Protein AF-A0A444XTZ0-F1 (afdb_monomer)

pLDDT: mean 72.66, std 12.49, range [32.16, 93.06]

Organism: Arachis hypogaea (NCBI:txid3818)

Structure (mmCIF, N/CA/C/O backbone):
data_AF-A0A444XTZ0-F1
#
_entry.id   AF-A0A444XTZ0-F1
#
loop_
_atom_site.group_PDB
_atom_site.id
_atom_site.type_symbol
_atom_site.label_atom_id
_atom_site.label_alt_id
_atom_site.label_comp_id
_atom_site.label_asym_id
_atom_site.label_entity_id
_atom_site.label_seq_id
_atom_site.pdbx_PDB_ins_code
_atom_site.Cartn_x
_atom_site.Cartn_y
_atom_site.Cartn_z
_atom_site.occupancy
_atom_site.B_iso_or_equiv
_atom_site.auth_seq_id
_atom_site.auth_comp_id
_atom_site.auth_asym_id
_atom_site.auth_atom_id
_atom_site.pdbx_PDB_model_num
ATOM 1 N N . MET A 1 1 ? -8.921 -10.391 8.407 1.00 37.56 1 MET A N 1
ATOM 2 C CA . MET A 1 1 ? -8.553 -10.270 9.839 1.00 37.56 1 MET A CA 1
ATOM 3 C C . MET A 1 1 ? -9.503 -11.027 10.761 1.00 37.56 1 MET A C 1
ATOM 5 O O . MET A 1 1 ? -9.021 -11.579 11.733 1.00 37.56 1 MET A O 1
ATOM 9 N N . ALA A 1 2 ? -10.795 -11.149 10.431 1.00 32.16 2 ALA A N 1
ATOM 10 C CA . ALA A 1 2 ? -11.816 -11.807 11.262 1.00 32.16 2 ALA A CA 1
ATOM 11 C C . ALA A 1 2 ? -11.633 -13.321 11.553 1.00 32.16 2 ALA A C 1
ATOM 13 O O . ALA A 1 2 ? -12.409 -13.883 12.310 1.00 32.16 2 ALA A O 1
ATOM 14 N N . LEU A 1 3 ? -10.633 -13.986 10.963 1.00 42.25 3 LEU A N 1
ATOM 15 C CA . LEU A 1 3 ? -10.415 -15.440 11.061 1.00 42.25 3 LEU A CA 1
ATOM 16 C C . LEU A 1 3 ? -8.992 -15.817 11.502 1.00 42.25 3 LEU A C 1
ATOM 18 O O . LEU A 1 3 ? -8.652 -16.993 11.484 1.00 42.25 3 LEU A O 1
ATOM 22 N N . ALA A 1 4 ? -8.141 -14.847 11.856 1.00 46.09 4 ALA A N 1
ATOM 23 C CA . ALA A 1 4 ? -6.785 -15.137 12.312 1.00 46.09 4 ALA A CA 1
ATOM 24 C C . ALA A 1 4 ? -6.752 -15.195 13.850 1.00 46.09 4 ALA A C 1
ATOM 26 O O . ALA A 1 4 ? -6.743 -14.139 14.479 1.00 46.09 4 ALA A O 1
ATOM 27 N N . PRO A 1 5 ? -6.736 -16.391 14.472 1.00 55.78 5 PRO A N 1
ATOM 28 C CA . PRO A 1 5 ? -6.781 -16.532 15.928 1.00 55.78 5 PRO A CA 1
ATOM 29 C C . PRO A 1 5 ? -5.483 -16.092 16.620 1.00 55.78 5 PRO A C 1
ATOM 31 O O . PRO A 1 5 ? -5.474 -15.906 17.832 1.00 55.78 5 PRO A O 1
ATOM 34 N N . ASN A 1 6 ? -4.376 -15.938 15.881 1.00 65.00 6 ASN A N 1
ATOM 35 C CA . ASN A 1 6 ? -3.100 -15.478 16.421 1.00 65.00 6 ASN A CA 1
ATOM 36 C C . ASN A 1 6 ? -2.296 -14.647 15.400 1.00 65.00 6 ASN A C 1
ATOM 38 O O . ASN A 1 6 ? -2.451 -14.778 14.183 1.00 65.00 6 ASN A O 1
ATOM 42 N N . SER A 1 7 ? -1.397 -13.798 15.906 1.00 57.84 7 SER A N 1
ATOM 43 C CA . SER A 1 7 ? -0.515 -12.955 15.084 1.00 57.84 7 SER A CA 1
ATOM 44 C C . SER A 1 7 ? 0.441 -13.780 14.212 1.00 57.84 7 SER A C 1
ATOM 46 O O . SER A 1 7 ? 0.809 -13.348 13.122 1.00 57.84 7 SER A O 1
ATOM 48 N N . MET A 1 8 ? 0.796 -14.997 14.645 1.00 61.09 8 MET A N 1
ATOM 49 C CA . MET A 1 8 ? 1.667 -15.915 13.903 1.00 61.09 8 MET A CA 1
ATOM 50 C C . MET A 1 8 ? 1.048 -16.360 12.572 1.00 61.09 8 MET A C 1
ATOM 52 O O . MET A 1 8 ? 1.741 -16.383 11.559 1.00 61.09 8 MET A O 1
ATOM 56 N N . LEU A 1 9 ? -0.258 -16.636 12.529 1.00 68.69 9 LEU A N 1
ATOM 57 C CA . 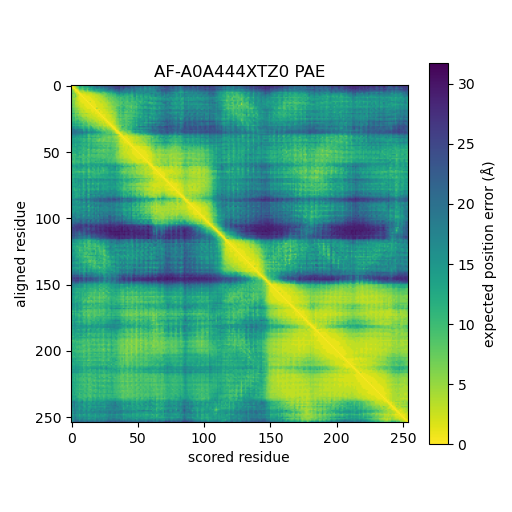LEU A 1 9 ? -0.954 -17.008 11.297 1.00 68.69 9 LEU A CA 1
ATOM 58 C C . LEU A 1 9 ? -0.988 -15.847 10.294 1.00 68.69 9 LEU A C 1
ATOM 60 O O . LEU A 1 9 ? -0.878 -16.068 9.090 1.00 68.69 9 LEU A O 1
ATOM 64 N N . ILE A 1 10 ? -1.077 -14.603 10.777 1.00 66.56 10 ILE A N 1
ATOM 65 C CA . ILE A 1 10 ? -0.985 -13.404 9.929 1.00 66.56 10 ILE A CA 1
ATOM 66 C C . ILE A 1 10 ? 0.424 -13.282 9.336 1.00 66.56 10 ILE A C 1
ATOM 68 O O . ILE A 1 10 ? 0.558 -12.995 8.146 1.00 66.56 10 ILE A O 1
ATOM 72 N N . ILE A 1 11 ? 1.461 -13.537 10.143 1.00 64.69 11 ILE A N 1
ATOM 73 C CA . ILE A 1 11 ? 2.864 -13.538 9.702 1.00 64.69 11 ILE A CA 1
ATOM 74 C C . ILE A 1 11 ? 3.090 -14.603 8.626 1.00 64.69 11 ILE A C 1
ATOM 76 O O . ILE A 1 11 ? 3.579 -14.285 7.543 1.00 64.69 11 ILE A O 1
ATOM 80 N N . VAL A 1 12 ? 2.676 -15.844 8.884 1.00 71.94 12 VAL A N 1
ATOM 81 C CA . VAL A 1 12 ? 2.821 -16.958 7.935 1.00 71.94 12 VAL A CA 1
ATOM 82 C C . VAL A 1 12 ? 2.028 -16.695 6.653 1.00 71.94 12 VAL A C 1
ATOM 84 O O . VAL A 1 12 ? 2.558 -16.873 5.559 1.00 71.94 12 VAL A O 1
ATOM 87 N N . GLY A 1 13 ? 0.792 -16.201 6.756 1.00 71.69 13 GLY A N 1
ATOM 88 C CA . GLY A 1 13 ? -0.020 -15.853 5.589 1.00 71.69 13 GLY A CA 1
ATOM 89 C C . GLY A 1 13 ? 0.633 -14.774 4.723 1.00 71.69 13 GLY A C 1
ATOM 90 O O . GLY A 1 13 ? 0.703 -14.911 3.505 1.00 71.69 13 GLY A O 1
ATOM 91 N N . ARG A 1 14 ? 1.185 -13.726 5.344 1.00 66.12 14 ARG A N 1
ATOM 92 C CA . ARG A 1 14 ? 1.915 -12.663 4.639 1.00 66.12 14 ARG A CA 1
ATOM 93 C C . ARG A 1 14 ? 3.206 -13.155 3.988 1.00 66.12 14 ARG A C 1
ATOM 95 O O . ARG A 1 14 ? 3.507 -12.742 2.872 1.00 66.12 14 ARG A O 1
ATOM 102 N N . PHE A 1 15 ? 3.931 -14.057 4.645 1.00 70.00 15 PHE A N 1
ATOM 103 C CA . PHE A 1 15 ? 5.115 -14.705 4.085 1.00 70.00 15 PHE A CA 1
ATOM 104 C C . PHE A 1 15 ? 4.774 -15.511 2.822 1.00 70.00 15 PHE A C 1
ATOM 106 O O . PHE A 1 15 ? 5.411 -15.338 1.784 1.00 70.00 15 PHE A O 1
ATOM 113 N N . LEU A 1 16 ? 3.721 -16.333 2.879 1.00 71.25 16 LEU A N 1
ATOM 114 C CA . LEU A 1 16 ? 3.254 -17.129 1.739 1.00 71.25 16 LEU A CA 1
ATOM 115 C C . LEU A 1 16 ? 2.781 -16.252 0.573 1.00 71.25 16 LEU A C 1
ATOM 117 O O . LEU A 1 16 ? 3.110 -16.535 -0.577 1.00 71.25 16 LEU A O 1
ATOM 121 N N . VAL A 1 17 ? 2.063 -15.163 0.862 1.00 68.62 17 VAL A N 1
ATOM 122 C CA . VAL A 1 17 ? 1.664 -14.182 -0.157 1.00 68.62 17 VAL A CA 1
ATOM 123 C C . VAL A 1 17 ? 2.891 -13.514 -0.780 1.00 68.62 17 VAL A C 1
ATOM 125 O O . VAL A 1 17 ? 2.961 -13.412 -2.001 1.00 68.62 17 VAL A O 1
ATOM 128 N N . GLY A 1 18 ? 3.879 -13.109 0.025 1.00 65.50 18 GLY A N 1
ATOM 129 C CA . GLY A 1 18 ? 5.128 -12.516 -0.464 1.00 65.50 18 GLY A CA 1
ATOM 130 C C . GLY A 1 18 ? 5.897 -13.445 -1.406 1.00 65.50 18 GLY A C 1
ATOM 131 O O . GLY A 1 18 ? 6.318 -13.018 -2.481 1.00 65.50 18 GLY A O 1
ATOM 132 N N . LEU A 1 19 ? 6.009 -14.732 -1.057 1.00 70.00 19 LEU A N 1
ATOM 133 C CA . LEU A 1 19 ? 6.588 -15.747 -1.943 1.00 70.00 19 LEU A CA 1
ATOM 134 C C . LEU A 1 19 ? 5.766 -15.942 -3.220 1.00 70.00 19 LEU A C 1
ATOM 136 O O . LEU A 1 19 ? 6.341 -16.017 -4.302 1.00 70.00 19 LEU A O 1
ATOM 140 N N . GLY A 1 20 ? 4.436 -15.994 -3.112 1.00 68.69 20 GLY A N 1
ATOM 141 C CA . GLY A 1 20 ? 3.543 -16.139 -4.262 1.00 68.69 20 GLY A CA 1
ATOM 142 C C . GLY A 1 20 ? 3.670 -14.984 -5.255 1.00 68.69 20 GLY A C 1
ATOM 143 O O . GLY A 1 20 ? 3.770 -15.220 -6.456 1.00 68.69 20 GLY A O 1
ATOM 144 N N . VAL A 1 21 ? 3.746 -13.746 -4.759 1.00 65.12 21 VAL A N 1
ATOM 145 C CA . VAL A 1 21 ? 3.986 -12.551 -5.583 1.00 65.12 21 VAL A CA 1
ATOM 146 C C . VAL A 1 21 ? 5.365 -12.614 -6.242 1.00 65.12 21 VAL A C 1
ATOM 148 O O . VAL A 1 21 ? 5.470 -12.386 -7.443 1.00 65.12 21 VAL A O 1
ATOM 151 N N . GLY A 1 22 ? 6.410 -12.983 -5.493 1.00 64.62 22 GLY A N 1
ATOM 152 C CA . GLY A 1 22 ? 7.763 -13.137 -6.034 1.00 64.62 22 GLY A CA 1
ATOM 153 C C . GLY A 1 22 ? 7.839 -14.181 -7.153 1.00 64.62 22 GLY A C 1
ATOM 154 O O . GLY A 1 22 ? 8.384 -13.899 -8.217 1.00 64.62 22 GLY A O 1
ATOM 155 N N . PHE A 1 23 ? 7.236 -15.357 -6.954 1.00 67.50 23 PHE A N 1
ATOM 156 C CA . PHE A 1 23 ? 7.159 -16.400 -7.980 1.00 67.50 23 PHE A CA 1
ATOM 157 C C . PHE A 1 23 ? 6.360 -15.946 -9.202 1.00 67.50 23 PHE A C 1
ATOM 159 O O . PHE A 1 23 ? 6.831 -16.128 -10.322 1.00 67.50 23 PHE A O 1
ATOM 166 N N . ALA A 1 24 ? 5.193 -15.323 -9.000 1.00 66.81 24 ALA A N 1
ATOM 167 C CA . ALA A 1 24 ? 4.358 -14.819 -10.087 1.00 66.81 24 ALA A CA 1
ATOM 168 C C . ALA A 1 24 ? 5.099 -13.784 -10.947 1.00 66.81 24 ALA A C 1
ATOM 170 O O . ALA A 1 24 ? 4.992 -13.829 -12.171 1.00 66.81 24 ALA A O 1
ATOM 171 N N . SER A 1 25 ? 5.895 -12.902 -10.339 1.00 62.47 25 SER A N 1
ATOM 172 C CA . SER A 1 25 ? 6.702 -11.910 -11.060 1.00 62.47 25 SER A CA 1
ATOM 173 C C . SER A 1 25 ? 7.781 -12.530 -11.956 1.00 62.47 25 SER A C 1
ATOM 175 O O . SER A 1 25 ? 8.185 -11.896 -12.927 1.00 62.47 25 SER A O 1
ATOM 177 N N . ILE A 1 26 ? 8.231 -13.758 -11.671 1.00 64.75 26 ILE A N 1
ATOM 178 C CA . ILE A 1 26 ? 9.221 -14.480 -12.488 1.00 64.75 26 ILE A CA 1
ATOM 179 C C . ILE A 1 26 ? 8.533 -15.293 -13.584 1.00 64.75 26 ILE A C 1
ATOM 181 O O . ILE A 1 26 ? 8.926 -15.224 -14.744 1.00 64.75 26 ILE A O 1
ATOM 185 N N . THR A 1 27 ? 7.504 -16.067 -13.237 1.00 65.00 27 THR A N 1
ATOM 186 C CA . THR A 1 27 ? 6.850 -16.975 -14.191 1.00 65.00 27 THR A CA 1
ATOM 187 C C . THR A 1 27 ? 5.966 -16.244 -15.192 1.00 65.00 27 THR A C 1
ATOM 189 O O . THR A 1 27 ? 5.871 -16.672 -16.340 1.00 65.00 27 THR A O 1
ATOM 192 N N . THR A 1 28 ? 5.347 -15.127 -14.801 1.00 67.50 28 THR A N 1
ATOM 193 C CA . THR A 1 28 ? 4.403 -14.401 -15.662 1.00 67.50 28 THR A CA 1
ATOM 194 C C . THR A 1 28 ? 5.070 -13.832 -16.924 1.00 67.50 28 THR A C 1
ATOM 196 O O . THR A 1 28 ? 4.576 -14.120 -18.015 1.00 67.50 28 THR A O 1
ATOM 199 N N . PRO A 1 29 ? 6.203 -13.100 -16.856 1.00 63.75 29 PRO A N 1
ATOM 200 C CA . PRO A 1 29 ? 6.862 -12.589 -18.061 1.00 63.75 29 PRO A CA 1
ATOM 201 C C . PRO A 1 29 ? 7.385 -13.697 -18.984 1.00 63.75 29 PRO A C 1
ATOM 203 O O . PRO A 1 29 ? 7.255 -13.581 -20.202 1.00 63.75 29 PRO A O 1
ATOM 206 N N . SER A 1 30 ? 7.927 -14.783 -18.420 1.00 62.62 30 SER A N 1
ATOM 207 C CA . SER A 1 30 ? 8.422 -15.934 -19.187 1.00 62.62 30 SER A CA 1
ATOM 208 C C . SER A 1 30 ? 7.303 -16.618 -19.972 1.00 62.62 30 SER A C 1
ATOM 210 O O . SER A 1 30 ? 7.461 -16.910 -21.153 1.00 62.62 30 SER A O 1
ATOM 212 N N . TYR A 1 31 ? 6.139 -16.808 -19.349 1.00 64.06 31 TYR A N 1
ATOM 213 C CA . TYR A 1 31 ? 5.014 -17.498 -19.979 1.00 64.06 31 TYR A CA 1
ATOM 214 C C . TYR A 1 31 ? 4.293 -16.628 -21.026 1.00 64.06 31 TYR A C 1
ATOM 216 O O . TYR A 1 31 ? 3.826 -17.135 -22.046 1.00 64.06 31 TYR A O 1
ATOM 224 N N . ILE A 1 32 ? 4.241 -15.304 -20.816 1.00 62.97 32 ILE A N 1
ATOM 225 C CA . ILE A 1 32 ? 3.724 -14.340 -21.807 1.00 62.97 32 ILE A CA 1
ATOM 226 C C . ILE A 1 32 ? 4.597 -14.320 -23.069 1.00 62.97 32 ILE A C 1
ATOM 228 O O . ILE A 1 32 ? 4.065 -14.155 -24.166 1.00 62.97 32 ILE A O 1
ATOM 232 N N . ALA A 1 33 ? 5.916 -14.478 -22.925 1.00 61.88 33 ALA A N 1
ATOM 233 C CA . ALA A 1 33 ? 6.855 -14.410 -24.041 1.00 61.88 33 ALA A CA 1
ATOM 234 C C . ALA A 1 33 ? 6.814 -15.646 -24.961 1.00 61.88 33 ALA A C 1
ATOM 236 O O . ALA A 1 33 ? 7.138 -15.525 -26.141 1.00 61.88 33 ALA A O 1
ATOM 237 N N . GLU A 1 34 ? 6.415 -16.815 -24.449 1.00 66.25 34 GLU A N 1
ATOM 238 C CA . GLU A 1 34 ? 6.531 -18.089 -25.175 1.00 66.25 34 GLU A CA 1
ATOM 239 C C . GLU A 1 34 ? 5.226 -18.576 -25.825 1.00 66.25 34 GLU A C 1
ATOM 241 O O . GLU A 1 34 ? 5.277 -19.316 -26.808 1.00 66.25 34 GLU A O 1
ATOM 246 N N . VAL A 1 35 ? 4.049 -18.165 -25.329 1.00 66.19 35 VAL A N 1
ATOM 247 C CA . VAL A 1 35 ? 2.764 -18.729 -25.784 1.00 66.19 35 VAL A CA 1
ATOM 248 C C . VAL A 1 35 ? 1.795 -17.643 -26.265 1.00 66.19 35 VAL A C 1
ATOM 250 O O . VAL A 1 35 ? 1.231 -16.874 -25.478 1.00 66.19 35 VAL A O 1
ATOM 253 N N . LEU A 1 36 ? 1.547 -17.622 -27.580 1.00 64.25 36 LEU A N 1
ATOM 254 C CA . LEU A 1 36 ? 0.591 -16.727 -28.244 1.00 64.25 36 LEU A CA 1
ATOM 255 C C . LEU A 1 36 ? -0.835 -16.904 -27.683 1.00 64.25 36 LEU A C 1
ATOM 257 O O . LEU A 1 36 ? -1.383 -18.001 -27.672 1.00 64.25 36 LEU A O 1
ATOM 261 N N . GLY A 1 37 ? -1.460 -15.800 -27.256 1.00 71.69 37 GLY A N 1
ATOM 262 C CA . GLY A 1 37 ? -2.856 -15.766 -26.783 1.00 71.69 37 GLY A CA 1
ATOM 263 C C . GLY A 1 37 ? -3.056 -15.885 -25.264 1.00 71.69 37 GLY A C 1
ATOM 264 O O . GLY A 1 37 ? -4.175 -15.688 -24.784 1.00 71.69 37 GLY A O 1
ATOM 265 N N . THR A 1 38 ? -1.993 -16.121 -24.491 1.00 72.56 38 THR A N 1
ATOM 266 C CA . THR A 1 38 ? -2.068 -16.368 -23.035 1.00 72.56 38 THR A CA 1
ATOM 267 C C . THR A 1 38 ? -2.415 -15.132 -22.202 1.00 72.56 38 THR A C 1
ATOM 269 O O . THR A 1 38 ? -3.002 -15.245 -21.126 1.00 72.56 38 THR A O 1
ATOM 272 N N . TRP A 1 39 ? -2.151 -13.931 -22.724 1.00 73.06 39 TRP A N 1
ATOM 273 C CA . TRP A 1 39 ? -2.468 -12.666 -22.050 1.00 73.06 39 TRP A CA 1
ATOM 274 C C . TRP A 1 39 ? -3.967 -12.517 -21.715 1.00 73.06 39 TRP A C 1
ATOM 276 O O . TRP A 1 39 ? -4.314 -11.927 -20.694 1.00 73.06 39 TRP A O 1
ATOM 286 N N . ARG A 1 40 ? -4.868 -13.103 -22.524 1.00 77.75 40 ARG A N 1
ATOM 287 C CA . ARG A 1 40 ? -6.327 -13.073 -22.286 1.00 77.75 40 ARG A CA 1
ATOM 288 C C . ARG A 1 40 ? -6.709 -13.879 -21.045 1.00 77.75 40 ARG A C 1
ATOM 290 O O . ARG A 1 40 ? -7.512 -13.424 -20.237 1.00 77.75 40 ARG A O 1
ATOM 297 N N . TRP A 1 41 ? -6.105 -15.057 -20.885 1.00 74.50 41 TRP A N 1
ATOM 298 C CA . TRP A 1 41 ? -6.313 -15.925 -19.726 1.00 74.50 41 TRP A CA 1
ATOM 299 C C . TRP A 1 41 ? -5.709 -15.336 -18.456 1.00 74.50 41 TRP A C 1
ATOM 301 O O . TRP A 1 41 ? -6.310 -15.465 -17.397 1.00 74.50 41 TRP A O 1
ATOM 311 N N . MET A 1 42 ? -4.581 -14.630 -18.559 1.00 71.31 42 MET A N 1
ATOM 312 C CA . MET A 1 42 ? -3.994 -13.901 -17.433 1.00 71.31 42 MET A CA 1
ATOM 313 C C . MET A 1 42 ? -4.932 -12.801 -16.915 1.00 71.31 42 MET A C 1
ATOM 315 O O . MET A 1 42 ? -5.194 -12.733 -15.715 1.00 71.31 42 MET A O 1
ATOM 319 N N . LEU A 1 43 ? -5.484 -11.975 -17.813 1.00 73.69 43 LEU A N 1
ATOM 320 C CA . LEU A 1 43 ? -6.464 -10.952 -17.434 1.00 73.69 43 LEU A CA 1
ATOM 321 C C . LEU A 1 43 ? -7.753 -11.581 -16.883 1.00 73.69 43 LEU A C 1
ATOM 323 O O . LEU A 1 43 ? -8.279 -11.115 -15.878 1.00 73.69 43 LEU A O 1
ATOM 327 N N . GLY A 1 44 ? -8.233 -12.668 -17.496 1.00 76.75 44 GLY A N 1
ATOM 328 C CA . GLY A 1 44 ? -9.412 -13.400 -17.027 1.00 76.75 44 GLY A CA 1
ATOM 329 C C . GLY A 1 44 ? -9.228 -14.019 -15.637 1.00 76.75 44 GLY A C 1
ATOM 330 O O . GLY A 1 44 ? -10.101 -13.883 -14.785 1.00 76.75 44 GLY A O 1
ATOM 331 N N . LEU A 1 45 ? -8.075 -14.638 -15.366 1.00 77.38 45 LEU A N 1
ATOM 332 C CA . LEU A 1 45 ? -7.744 -15.199 -14.053 1.00 77.38 45 LEU A CA 1
ATOM 333 C C . LEU A 1 45 ? -7.586 -14.121 -12.980 1.00 77.38 45 LEU A C 1
ATOM 335 O O . LEU A 1 45 ? -7.954 -14.375 -11.839 1.00 77.38 45 LEU A O 1
ATOM 339 N N . ALA A 1 46 ? -7.098 -12.923 -13.320 1.00 70.31 46 ALA A N 1
ATOM 340 C CA . ALA A 1 46 ? -7.020 -11.805 -12.377 1.00 70.31 46 ALA A CA 1
ATOM 341 C C . ALA A 1 46 ? -8.409 -11.318 -11.916 1.00 70.31 46 ALA A C 1
ATOM 343 O O . ALA A 1 46 ? -8.562 -10.850 -10.788 1.00 70.31 46 ALA A O 1
ATOM 344 N N . VAL A 1 47 ? -9.436 -11.475 -12.758 1.00 81.75 47 VAL A N 1
ATOM 345 C CA . VAL A 1 47 ? -10.832 -11.163 -12.411 1.00 81.75 47 VAL A CA 1
ATOM 346 C C . VAL A 1 47 ? -11.417 -12.201 -11.447 1.00 81.75 47 VAL A C 1
ATOM 348 O O . VAL A 1 47 ? -12.272 -11.863 -10.629 1.00 81.75 47 VAL A O 1
ATOM 351 N N . THR A 1 48 ? -10.939 -13.448 -11.473 1.00 82.75 48 THR A N 1
ATOM 352 C CA . THR A 1 48 ? -11.487 -14.535 -10.649 1.00 82.75 48 THR A CA 1
ATOM 353 C C . THR A 1 48 ? -11.422 -14.247 -9.139 1.00 82.75 48 THR A C 1
ATOM 355 O O . THR A 1 48 ? -12.476 -14.310 -8.505 1.00 82.75 48 THR A O 1
ATOM 358 N N . PRO A 1 49 ? -10.277 -13.865 -8.526 1.00 80.31 49 PRO A N 1
ATOM 359 C CA . PRO A 1 49 ? -10.237 -13.474 -7.117 1.00 80.31 49 PRO A CA 1
ATOM 360 C C . PRO A 1 49 ? -11.147 -12.289 -6.798 1.00 80.31 49 PRO A C 1
ATOM 362 O O . PRO A 1 49 ? -11.772 -12.285 -5.743 1.00 80.31 49 PRO A O 1
ATOM 365 N N . ALA A 1 50 ? -11.259 -11.313 -7.704 1.00 78.31 50 ALA A N 1
ATOM 366 C CA . ALA A 1 50 ? -12.118 -10.148 -7.508 1.00 78.31 50 ALA A CA 1
ATOM 367 C C . ALA A 1 50 ? -13.605 -10.536 -7.486 1.00 78.31 50 ALA A C 1
ATOM 369 O O . ALA A 1 50 ? -14.341 -10.086 -6.611 1.00 78.31 50 ALA A O 1
ATOM 370 N N . LEU A 1 51 ? -14.041 -11.420 -8.390 1.00 86.50 51 LEU A N 1
ATOM 371 C CA . LEU A 1 51 ? -15.407 -11.952 -8.400 1.00 86.50 51 LEU A CA 1
ATOM 372 C C . LEU A 1 51 ? -15.686 -12.813 -7.172 1.00 86.50 51 LEU A C 1
ATOM 374 O O . LEU A 1 51 ? -16.724 -12.647 -6.539 1.00 86.50 51 LEU A O 1
ATOM 378 N N . VAL A 1 52 ? -14.757 -13.698 -6.804 1.00 88.56 52 VAL A N 1
ATOM 379 C CA . VAL A 1 52 ? -14.878 -14.507 -5.586 1.00 88.56 52 VAL A CA 1
ATOM 380 C C . VAL A 1 52 ? -14.981 -13.599 -4.364 1.00 88.56 52 VAL A C 1
ATOM 382 O O . VAL A 1 52 ? -15.869 -13.792 -3.543 1.00 88.56 52 VAL A O 1
ATOM 385 N N . GLN A 1 53 ? -14.139 -12.571 -4.260 1.00 84.81 53 GLN A N 1
ATOM 386 C CA . GLN A 1 53 ? -14.190 -11.602 -3.169 1.00 84.81 53 GLN A CA 1
ATOM 387 C C . GLN A 1 53 ? -15.509 -10.824 -3.151 1.00 84.81 53 GLN A C 1
ATOM 389 O O . GLN A 1 53 ? -16.090 -10.671 -2.081 1.00 84.81 53 GLN A O 1
ATOM 394 N N . LEU A 1 54 ? -16.010 -10.380 -4.305 1.00 87.44 54 LEU A N 1
ATOM 395 C CA . LEU A 1 54 ? -17.293 -9.681 -4.414 1.00 87.44 54 LEU A CA 1
ATOM 396 C C . LEU A 1 54 ? -18.456 -10.579 -3.979 1.00 87.44 54 LEU A C 1
ATOM 398 O O . LEU A 1 54 ? -19.316 -10.150 -3.214 1.00 87.44 54 LEU A O 1
ATOM 402 N N . VAL A 1 55 ? -18.446 -11.846 -4.398 1.00 90.75 55 VAL A N 1
ATOM 403 C CA . VAL A 1 55 ? -19.437 -12.841 -3.978 1.00 90.75 55 VAL A CA 1
ATOM 404 C C . VAL A 1 55 ? -19.344 -13.108 -2.477 1.00 90.75 55 VAL A C 1
ATOM 406 O O . VAL A 1 55 ? -20.362 -13.076 -1.794 1.00 90.75 55 VAL A O 1
ATOM 409 N N . LEU A 1 56 ? -18.138 -13.293 -1.934 1.00 86.94 56 LEU A N 1
ATOM 410 C CA . LEU A 1 56 ? -17.921 -13.482 -0.497 1.00 86.94 56 LEU A CA 1
ATOM 411 C C . LEU A 1 56 ? -18.366 -12.266 0.324 1.00 86.94 56 LEU A C 1
ATOM 413 O O . LEU A 1 56 ? -18.923 -12.439 1.405 1.00 86.94 56 LEU A O 1
ATOM 417 N N . MET A 1 57 ? -18.177 -11.048 -0.188 1.00 82.00 57 MET A N 1
ATOM 418 C CA . MET A 1 57 ? -18.629 -9.821 0.470 1.00 82.00 57 MET A CA 1
ATOM 419 C C . MET A 1 57 ? -20.150 -9.751 0.617 1.00 82.00 57 MET A C 1
ATOM 421 O O . MET A 1 57 ? -20.614 -9.206 1.611 1.00 82.00 57 MET A O 1
ATOM 425 N N . MET A 1 58 ? -20.926 -10.355 -0.291 1.00 85.19 58 MET A N 1
ATOM 426 C CA . MET A 1 58 ? -22.387 -10.440 -0.141 1.00 85.19 58 MET A CA 1
ATOM 427 C C . MET A 1 58 ? -22.820 -11.333 1.035 1.00 85.19 58 MET A C 1
ATOM 429 O O . MET A 1 58 ? -23.926 -11.173 1.547 1.00 85.19 58 MET A O 1
ATOM 433 N N . PHE A 1 59 ? -21.965 -12.265 1.471 1.00 84.81 59 PHE A N 1
ATOM 434 C CA . PHE A 1 59 ? -22.231 -13.158 2.605 1.00 84.81 59 PHE A CA 1
ATOM 435 C C . PHE A 1 59 ? -21.638 -12.658 3.927 1.00 84.81 59 PHE A C 1
ATOM 437 O O . PHE A 1 59 ? -21.988 -13.174 4.992 1.00 84.81 59 PHE A O 1
ATOM 444 N N . LEU A 1 60 ? -20.740 -11.671 3.880 1.00 82.50 60 LEU A N 1
ATOM 445 C CA . LEU A 1 60 ? -20.193 -11.051 5.079 1.00 82.50 60 LEU A CA 1
ATOM 446 C C . LEU A 1 60 ? -21.245 -10.135 5.703 1.00 82.50 60 LEU A C 1
ATOM 448 O O . LEU A 1 60 ? -21.785 -9.237 5.063 1.00 82.50 60 LEU A O 1
ATOM 452 N N . SER A 1 61 ? -21.528 -10.362 6.983 1.00 78.19 61 SER A N 1
ATOM 453 C CA . SER A 1 61 ? -22.392 -9.475 7.753 1.00 78.19 61 SER A CA 1
ATOM 454 C C . SER A 1 61 ? -21.742 -8.105 7.931 1.00 78.19 61 SER A C 1
ATOM 456 O O . SER A 1 61 ? -20.530 -8.005 8.133 1.00 78.19 61 SER A O 1
ATOM 458 N N . GLU A 1 62 ? -22.568 -7.060 7.918 1.00 79.94 62 GLU A N 1
ATOM 459 C CA . GLU A 1 62 ? -22.155 -5.694 8.241 1.00 79.94 62 GLU A CA 1
ATOM 460 C C . GLU A 1 62 ? -21.453 -5.633 9.613 1.00 79.94 62 GLU A C 1
ATOM 462 O O . GLU A 1 62 ? -21.749 -6.416 10.522 1.00 79.94 62 GLU A O 1
ATOM 467 N N . SER A 1 63 ? -20.512 -4.695 9.769 1.00 81.19 63 SER A N 1
ATOM 468 C CA . SER A 1 63 ? -19.767 -4.520 11.021 1.00 81.19 63 SER A CA 1
ATOM 469 C C . SER A 1 63 ? -20.721 -4.215 12.189 1.00 81.19 63 SER A C 1
ATOM 471 O O . SER A 1 63 ? -21.520 -3.279 12.072 1.00 81.19 63 SER A O 1
ATOM 473 N N . PRO A 1 64 ? -20.621 -4.921 13.335 1.00 76.81 64 PRO A N 1
ATOM 474 C CA . PRO A 1 64 ? -21.462 -4.659 14.504 1.00 76.81 64 PRO A CA 1
ATOM 475 C C . PRO A 1 64 ? -21.421 -3.205 14.975 1.00 76.81 64 PRO A C 1
ATOM 477 O O . PRO A 1 64 ? -22.461 -2.642 15.306 1.00 76.81 64 PRO A O 1
ATOM 480 N N . ARG A 1 65 ? -20.241 -2.571 14.933 1.00 75.75 65 ARG A N 1
ATOM 481 C CA . ARG A 1 65 ? -20.060 -1.158 15.308 1.00 75.75 65 ARG A CA 1
ATOM 482 C C . ARG A 1 65 ? -20.865 -0.222 14.408 1.00 75.75 65 ARG A C 1
ATOM 484 O O . ARG A 1 65 ? -21.586 0.644 14.890 1.00 75.75 65 ARG A O 1
ATOM 491 N N . TRP A 1 66 ? -20.806 -0.448 13.095 1.00 77.12 66 TRP A N 1
ATOM 492 C CA . TRP A 1 66 ? -21.557 0.344 12.119 1.00 77.12 66 TRP A CA 1
ATOM 493 C C . TRP A 1 66 ? -23.073 0.180 12.298 1.00 77.12 66 TRP A C 1
ATOM 495 O O . TRP A 1 66 ? -23.818 1.159 12.250 1.00 77.12 66 TRP A O 1
ATOM 505 N N . LEU A 1 67 ? -23.534 -1.051 12.550 1.00 80.38 67 LEU A N 1
ATOM 506 C CA . LEU A 1 67 ? -24.943 -1.342 12.824 1.00 80.38 67 LEU A CA 1
ATOM 507 C C . LEU A 1 67 ? -25.436 -0.623 14.087 1.00 80.38 67 LEU A C 1
ATOM 509 O O . LEU A 1 67 ? -26.520 -0.036 14.063 1.00 80.38 67 LEU A O 1
ATOM 513 N N . TYR A 1 68 ? -24.634 -0.618 15.154 1.00 76.31 68 TYR A N 1
ATOM 514 C CA . TYR A 1 68 ? -24.930 0.133 16.372 1.00 76.31 68 TYR A CA 1
ATOM 515 C C . TYR A 1 68 ? -25.020 1.645 16.110 1.00 76.31 68 TYR A C 1
ATOM 517 O O . TYR A 1 68 ? -26.010 2.261 16.498 1.00 76.31 68 TYR A O 1
ATOM 525 N N . HIS A 1 69 ? -24.076 2.229 15.362 1.00 70.56 69 HIS A N 1
ATOM 526 C CA . HIS A 1 69 ? -24.105 3.653 14.995 1.00 70.56 69 HIS A CA 1
ATOM 527 C C . HIS A 1 69 ? -25.340 4.025 14.146 1.00 70.56 69 HIS A C 1
ATOM 529 O O . HIS A 1 69 ? -25.819 5.160 14.162 1.00 70.56 69 HIS A O 1
ATOM 535 N N . LYS A 1 70 ? -25.904 3.078 13.388 1.00 79.94 70 LYS A N 1
ATOM 536 C CA . LYS A 1 70 ? -27.155 3.267 12.630 1.00 79.94 70 LYS A CA 1
ATOM 537 C C . LYS A 1 70 ? -28.419 2.973 13.448 1.00 79.94 70 LYS A C 1
ATOM 539 O O . LYS A 1 70 ? -29.486 2.828 12.852 1.00 79.94 70 LYS A O 1
ATOM 544 N N . ASN A 1 71 ? -28.316 2.880 14.777 1.00 81.81 71 ASN A N 1
ATOM 545 C CA . ASN A 1 71 ? -29.401 2.517 15.698 1.00 81.81 71 ASN A CA 1
ATOM 546 C C . ASN A 1 71 ? -30.040 1.141 15.406 1.00 81.81 71 ASN A C 1
ATOM 548 O O . ASN A 1 71 ? -31.168 0.871 15.807 1.00 81.81 71 ASN A O 1
ATOM 552 N N . ARG A 1 72 ? -29.327 0.229 14.726 1.00 85.38 72 ARG A N 1
ATOM 553 C CA . ARG A 1 72 ? -29.790 -1.134 14.398 1.00 85.38 72 ARG A CA 1
ATOM 554 C C . ARG A 1 72 ? -29.257 -2.159 15.411 1.00 85.38 72 ARG A C 1
ATOM 556 O O . ARG A 1 72 ? -28.616 -3.139 15.023 1.00 85.38 72 ARG A O 1
ATOM 563 N N . LYS A 1 73 ? -29.518 -1.931 16.704 1.00 83.06 73 LYS A N 1
ATOM 564 C CA . LYS A 1 73 ? -28.934 -2.699 17.825 1.00 83.06 73 LYS A CA 1
ATOM 565 C C . LYS A 1 73 ? -29.220 -4.206 17.756 1.00 83.06 73 LYS A C 1
ATOM 567 O O . LYS A 1 73 ? -28.302 -5.008 17.880 1.00 83.06 73 LYS A O 1
ATOM 572 N N . GLU A 1 74 ? -30.453 -4.606 17.441 1.00 84.31 74 GLU A N 1
ATOM 573 C CA . GLU A 1 74 ? -30.836 -6.030 17.352 1.00 84.31 74 GLU A CA 1
ATOM 574 C C . GLU A 1 74 ? -30.020 -6.811 16.305 1.00 84.31 74 GLU A C 1
ATOM 576 O O . GLU A 1 74 ? -29.547 -7.927 16.555 1.00 84.31 74 GLU A O 1
ATOM 581 N N . LYS A 1 75 ? -29.794 -6.206 15.129 1.00 84.75 75 LYS A N 1
ATOM 582 C CA . LYS A 1 75 ? -28.967 -6.810 14.074 1.00 84.75 75 LYS A CA 1
ATOM 583 C C . LYS A 1 75 ? -27.511 -6.919 14.515 1.00 84.75 75 LYS A C 1
ATOM 585 O O . LYS A 1 75 ? -26.877 -7.934 14.244 1.00 84.75 75 LYS A O 1
ATOM 590 N N . ALA A 1 76 ? -26.990 -5.908 15.206 1.00 83.00 76 ALA A N 1
ATOM 591 C CA . ALA A 1 76 ? -25.616 -5.913 15.689 1.00 83.00 76 ALA A CA 1
ATOM 59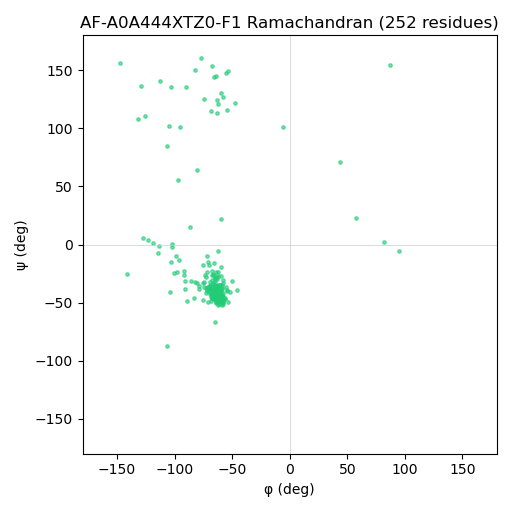2 C C . ALA A 1 76 ? -25.373 -7.006 16.740 1.00 83.00 76 ALA A C 1
ATOM 594 O O . ALA A 1 76 ? -24.397 -7.747 16.626 1.00 83.00 76 ALA A O 1
ATOM 595 N N . THR A 1 77 ? -26.290 -7.169 17.698 1.00 82.00 77 THR A N 1
ATOM 596 C CA . THR A 1 77 ? -26.250 -8.243 18.704 1.00 82.00 77 THR A CA 1
ATOM 597 C C . THR A 1 77 ? -26.272 -9.623 18.052 1.00 82.00 77 THR A C 1
ATOM 599 O O . THR A 1 77 ? -25.480 -10.491 18.411 1.00 82.00 77 THR A O 1
ATOM 602 N N . THR A 1 78 ? -27.097 -9.807 17.015 1.00 85.25 78 THR A N 1
ATOM 603 C CA . THR A 1 78 ? -27.140 -11.060 16.240 1.00 85.25 78 THR A CA 1
ATOM 604 C C . THR A 1 78 ? -25.800 -11.369 15.563 1.00 85.25 78 THR A C 1
ATOM 606 O O . THR A 1 78 ? -25.393 -12.528 15.488 1.00 85.25 78 THR A O 1
ATOM 609 N N . VAL A 1 79 ? -25.097 -10.352 15.055 1.00 84.06 79 VAL A N 1
ATOM 610 C CA . VAL A 1 79 ? -23.770 -10.530 14.445 1.00 84.06 79 VAL A CA 1
ATOM 611 C C . VAL A 1 79 ? -22.704 -10.805 15.509 1.00 84.06 79 VAL A C 1
ATOM 613 O O . VAL A 1 79 ? -21.888 -11.701 15.315 1.00 84.06 79 VAL A O 1
ATOM 616 N N . LEU A 1 80 ? -22.726 -10.104 16.646 1.00 81.25 80 LEU A N 1
ATOM 617 C CA . LEU A 1 80 ? -21.785 -10.327 17.754 1.00 81.25 80 LEU A CA 1
ATOM 618 C C . LEU A 1 80 ? -21.924 -11.719 18.368 1.00 81.25 80 LEU A C 1
ATOM 620 O O . LEU A 1 80 ? -20.911 -12.350 18.664 1.00 81.25 80 LEU A O 1
ATOM 624 N N . PHE A 1 81 ? -23.152 -12.232 18.472 1.00 81.44 81 PHE A N 1
ATOM 625 C CA . PHE A 1 81 ? -23.421 -13.595 18.934 1.00 81.44 81 PHE A CA 1
ATOM 626 C C . PHE A 1 81 ? -22.756 -14.662 18.044 1.00 81.44 81 PHE A C 1
ATOM 628 O O . PHE A 1 81 ? -22.413 -15.738 18.520 1.00 81.44 81 PHE A O 1
ATOM 635 N N . LYS A 1 82 ? -22.512 -14.374 16.755 1.00 81.69 82 LYS A N 1
ATOM 636 C CA . LYS A 1 82 ? -21.765 -15.285 15.864 1.00 81.69 82 LYS A CA 1
ATOM 637 C C . LYS A 1 82 ? -20.255 -15.286 16.122 1.00 81.69 82 LYS A C 1
ATOM 639 O O . LYS A 1 82 ? -19.573 -16.188 15.645 1.00 81.69 82 LYS A O 1
ATOM 644 N N . ILE A 1 83 ? -19.732 -14.267 16.805 1.00 78.88 83 ILE A N 1
ATOM 645 C CA . ILE A 1 83 ? -18.293 -14.039 17.001 1.00 78.88 83 ILE A CA 1
ATOM 646 C C . ILE A 1 83 ? -17.867 -14.425 18.425 1.00 78.88 83 ILE A C 1
ATOM 648 O O . ILE A 1 83 ? -16.813 -15.035 18.594 1.00 78.88 83 ILE A O 1
ATOM 652 N N . TYR A 1 84 ? -18.675 -14.097 19.439 1.00 77.19 84 TYR A N 1
ATOM 653 C CA . TYR A 1 84 ? -18.337 -14.290 20.851 1.00 77.19 84 TYR A CA 1
ATOM 654 C C . TYR A 1 84 ? -19.223 -15.350 21.527 1.00 77.19 84 TYR A C 1
ATOM 656 O O . TYR A 1 84 ? -20.430 -15.381 21.286 1.00 77.19 84 TYR A O 1
ATOM 664 N N . PRO A 1 85 ? -18.661 -16.199 22.412 1.00 78.50 85 PRO A N 1
ATOM 665 C CA . PRO A 1 85 ? -19.454 -17.128 23.208 1.00 78.50 85 PRO A CA 1
ATOM 666 C C . PRO A 1 85 ? -20.400 -16.380 24.161 1.00 78.50 85 PRO A C 1
ATOM 668 O O . PRO A 1 85 ? -20.029 -15.349 24.722 1.00 78.50 85 PRO A O 1
ATOM 671 N N . SER A 1 86 ? -21.594 -16.943 24.389 1.00 72.44 86 SER A N 1
ATOM 672 C CA . SER A 1 86 ? -22.703 -16.315 25.135 1.00 72.44 86 SER A CA 1
ATOM 673 C C . SER A 1 86 ? -22.331 -15.625 26.461 1.00 72.44 86 SER A C 1
ATOM 675 O O . SER A 1 86 ? -22.865 -14.547 26.694 1.00 72.44 86 SER A O 1
ATOM 677 N N . PRO A 1 87 ? -21.424 -16.156 27.313 1.00 74.56 87 PRO A N 1
ATOM 678 C CA . PRO A 1 87 ? -21.073 -15.503 28.579 1.00 74.56 87 PRO A CA 1
ATOM 679 C C . PRO A 1 87 ? -20.350 -14.162 28.420 1.00 74.56 87 PRO A C 1
ATOM 681 O O . PRO A 1 87 ? -20.408 -13.339 29.317 1.00 74.56 87 PRO A O 1
ATOM 684 N N . ARG A 1 88 ? -19.651 -13.951 27.298 1.00 76.88 88 ARG A N 1
ATOM 685 C CA . ARG A 1 88 ? -18.862 -12.739 27.023 1.00 76.88 88 ARG A CA 1
ATOM 686 C C . ARG A 1 88 ? -19.612 -11.743 26.137 1.00 76.88 88 ARG A C 1
ATOM 688 O O . ARG A 1 88 ? -19.161 -10.623 25.943 1.00 76.88 88 ARG A O 1
ATOM 695 N N . LEU A 1 89 ? -20.744 -12.150 25.565 1.00 79.19 89 LEU A N 1
ATOM 696 C CA . LEU A 1 89 ? -21.494 -11.318 24.633 1.00 79.19 89 LEU A CA 1
ATOM 697 C C . LEU A 1 89 ? -22.072 -10.073 25.312 1.00 79.19 89 LEU A C 1
ATOM 699 O O . LEU A 1 89 ? -21.994 -8.993 24.737 1.00 79.19 89 LEU A O 1
ATOM 703 N N . GLU A 1 90 ? -22.645 -10.225 26.506 1.00 78.44 90 GLU A N 1
ATOM 704 C CA . GLU A 1 90 ? -23.221 -9.104 27.258 1.00 78.44 90 GLU A CA 1
ATOM 705 C C . GLU A 1 90 ? -22.143 -8.091 27.648 1.00 78.44 90 GLU A C 1
ATOM 707 O O . GLU A 1 90 ? -22.337 -6.897 27.438 1.00 78.44 90 GLU A O 1
ATOM 712 N N . ASP A 1 91 ? -20.976 -8.570 28.086 1.00 80.19 91 ASP A N 1
ATOM 713 C CA . ASP A 1 91 ? -19.819 -7.721 28.376 1.00 80.19 91 ASP A CA 1
ATOM 714 C C . ASP A 1 91 ? -19.355 -6.953 27.129 1.00 80.19 91 ASP A C 1
ATOM 716 O O . ASP A 1 91 ? -19.140 -5.748 27.190 1.00 80.19 91 ASP A O 1
ATOM 720 N N . GLU A 1 92 ? -19.231 -7.612 25.971 1.00 78.44 92 GLU A N 1
ATOM 721 C CA . GLU A 1 92 ? -18.796 -6.954 24.727 1.00 78.44 92 GLU A CA 1
ATOM 722 C C . GLU A 1 92 ? -19.852 -5.975 24.188 1.00 78.44 92 GLU A C 1
ATOM 724 O O . GLU A 1 92 ? -19.499 -4.953 23.601 1.00 78.44 92 GLU A O 1
ATOM 729 N N . ILE A 1 93 ? -21.145 -6.248 24.397 1.00 80.81 93 ILE A N 1
ATOM 730 C CA . ILE A 1 93 ? -22.227 -5.307 24.077 1.00 80.81 93 ILE A CA 1
ATOM 731 C C . ILE A 1 93 ? -22.161 -4.091 24.999 1.00 80.81 93 ILE A C 1
ATOM 733 O O . ILE A 1 93 ? -22.210 -2.972 24.500 1.00 80.81 93 ILE A O 1
ATOM 737 N N . ALA A 1 94 ? -21.991 -4.293 26.307 1.00 81.44 94 ALA A N 1
ATOM 738 C CA . ALA A 1 94 ? -21.844 -3.207 27.271 1.00 81.44 94 ALA A CA 1
ATOM 739 C C . ALA A 1 94 ? -20.598 -2.359 26.976 1.00 81.44 94 ALA A C 1
ATOM 741 O O . ALA A 1 94 ? -20.669 -1.137 27.009 1.00 81.44 94 ALA A O 1
ATOM 742 N N . ILE A 1 95 ? -19.481 -2.991 26.599 1.00 79.38 95 ILE A N 1
ATOM 743 C CA . ILE A 1 95 ? -18.262 -2.306 26.150 1.00 79.38 95 ILE A CA 1
ATOM 744 C C . ILE A 1 95 ? -18.520 -1.521 24.860 1.00 79.38 95 ILE A C 1
ATOM 746 O O . ILE A 1 95 ? -18.028 -0.410 24.715 1.00 79.38 95 ILE A O 1
ATOM 750 N N . LEU A 1 96 ? -19.271 -2.069 23.901 1.00 77.12 96 LEU A N 1
ATOM 751 C CA . LEU A 1 96 ? -19.622 -1.352 22.672 1.00 77.12 96 LEU A CA 1
ATOM 752 C C . LEU A 1 96 ? -20.551 -0.167 22.937 1.00 77.12 96 LEU A C 1
ATOM 754 O O . LEU A 1 96 ? -20.363 0.880 22.326 1.00 77.12 96 LEU A O 1
ATOM 758 N N . GLU A 1 97 ? -21.534 -0.311 23.823 1.00 77.12 97 GLU A N 1
ATOM 759 C CA . GLU A 1 97 ? -22.427 0.780 24.211 1.00 77.12 97 GLU A CA 1
ATOM 760 C C . GLU A 1 97 ? -21.690 1.859 25.004 1.00 77.12 97 GLU A C 1
ATOM 762 O O . GLU A 1 97 ? -21.852 3.033 24.685 1.00 77.12 97 GLU A O 1
ATOM 767 N N . ASP A 1 98 ? -20.822 1.482 25.947 1.00 75.25 98 ASP A N 1
ATOM 768 C CA . ASP A 1 98 ? -19.955 2.423 26.659 1.00 75.25 98 ASP A CA 1
ATOM 769 C C . ASP A 1 98 ? -18.976 3.103 25.698 1.00 75.25 98 ASP A C 1
ATOM 771 O O . ASP A 1 98 ? -18.839 4.317 25.742 1.00 75.25 98 ASP A O 1
ATOM 775 N N . HIS A 1 99 ? -18.370 2.378 24.750 1.00 72.12 99 HIS A N 1
ATOM 776 C CA . HIS A 1 99 ? -17.518 2.987 23.725 1.00 72.12 99 HIS A CA 1
ATOM 777 C C . HIS A 1 99 ? -18.279 3.962 22.829 1.00 72.12 99 HIS A C 1
ATOM 779 O O . HIS A 1 99 ? -17.711 4.980 22.467 1.00 72.12 99 HIS A O 1
ATOM 785 N N . LEU A 1 100 ? -19.538 3.696 22.477 1.00 68.19 100 LEU A N 1
ATOM 786 C CA . LEU A 1 100 ? -20.334 4.593 21.631 1.00 68.19 100 LEU A CA 1
ATOM 787 C C . LEU A 1 100 ? -20.895 5.786 22.410 1.00 68.19 100 LEU A C 1
ATOM 789 O O . LEU A 1 100 ? -20.967 6.892 21.877 1.00 68.19 100 LEU A O 1
ATOM 793 N N . GLU A 1 101 ? -21.279 5.594 23.673 1.00 67.25 101 GLU A N 1
ATOM 794 C CA . GLU A 1 101 ? -21.644 6.693 24.565 1.00 67.25 101 GLU A CA 1
ATOM 795 C C . GLU A 1 101 ? -20.434 7.560 24.895 1.00 67.25 101 GLU A C 1
ATOM 797 O O . GLU A 1 101 ? -20.552 8.785 24.921 1.00 67.25 101 GLU A O 1
ATOM 802 N N . GLN A 1 102 ? -19.270 6.947 25.110 1.00 60.88 102 GLN A N 1
ATOM 803 C CA . GLN A 1 102 ? -18.015 7.659 25.243 1.00 60.88 102 GLN A CA 1
ATOM 804 C C . GLN A 1 102 ? -17.577 8.269 23.921 1.00 60.88 102 GLN A C 1
ATOM 806 O O . GLN A 1 102 ? -17.124 9.384 23.977 1.00 60.88 102 GLN A O 1
ATOM 811 N N . GLU A 1 103 ? -17.759 7.685 22.740 1.00 58.50 103 GLU A N 1
ATOM 812 C CA . GLU A 1 103 ? -17.483 8.379 21.465 1.00 58.50 103 GLU A CA 1
ATOM 813 C C . GLU A 1 103 ? -18.433 9.568 21.253 1.00 58.50 103 GLU A C 1
ATOM 815 O O . GLU A 1 103 ? -18.040 10.617 20.745 1.00 58.50 103 GLU A O 1
ATOM 820 N N . SER A 1 104 ? -19.692 9.435 21.684 1.00 54.19 104 SER A N 1
ATOM 821 C CA . SER A 1 104 ? -20.687 10.507 21.626 1.00 54.19 104 SER A CA 1
ATOM 822 C C . SER A 1 104 ? -20.416 11.631 22.633 1.00 54.19 104 SER A C 1
ATOM 824 O O . SER A 1 104 ? -20.725 12.783 22.328 1.00 54.19 104 SER A O 1
ATOM 826 N N . LYS A 1 105 ? -19.917 11.316 23.838 1.00 47.84 105 LYS A N 1
ATOM 827 C CA . LYS A 1 105 ? -19.624 12.282 24.921 1.00 47.84 105 LYS A CA 1
ATOM 828 C C . LYS A 1 105 ? -18.184 12.807 24.855 1.00 47.84 105 LYS A C 1
ATOM 830 O O . LYS A 1 105 ? -17.945 13.989 25.061 1.00 47.84 105 LYS A O 1
ATOM 835 N N . ASN A 1 106 ? -17.252 11.931 24.517 1.00 43.56 106 ASN A N 1
ATOM 836 C CA . ASN A 1 106 ? -15.859 12.162 24.162 1.00 43.56 106 ASN A CA 1
ATOM 837 C C . ASN A 1 106 ? -15.712 11.959 22.643 1.00 43.56 106 ASN A C 1
ATOM 839 O O . ASN A 1 106 ? -15.207 10.929 22.195 1.00 43.56 106 ASN A O 1
ATOM 843 N N . LYS A 1 107 ? -15.993 12.989 21.841 1.00 45.12 107 LYS A N 1
ATOM 844 C CA . LYS A 1 107 ? -15.457 13.124 20.465 1.00 45.12 107 LYS A CA 1
ATOM 845 C C . LYS A 1 107 ? -13.904 13.175 20.406 1.00 45.12 107 LYS A C 1
ATOM 847 O O . LYS A 1 107 ? -13.329 13.693 19.460 1.00 45.12 107 LYS A O 1
ATOM 852 N N . VAL A 1 108 ? -13.231 12.659 21.434 1.00 46.69 108 VAL A N 1
ATOM 853 C CA . VAL A 1 108 ? -12.094 13.293 22.105 1.00 46.69 108 VAL A CA 1
ATOM 854 C C . VAL A 1 108 ? -11.002 12.280 22.492 1.00 46.69 108 VAL A C 1
ATOM 856 O O . VAL A 1 108 ? -9.826 12.604 22.568 1.00 46.69 108 VAL A O 1
ATOM 859 N N . LYS A 1 109 ? -11.315 10.996 22.696 1.00 37.81 109 LYS A N 1
ATOM 860 C CA . LYS A 1 109 ? -10.293 10.024 23.126 1.00 37.81 109 LYS A CA 1
ATOM 861 C C . LYS A 1 109 ? -10.314 8.761 22.293 1.00 37.81 109 LYS A C 1
ATOM 863 O O . LYS A 1 109 ? -11.167 7.904 22.478 1.00 37.81 109 LYS A O 1
ATOM 868 N N . MET A 1 110 ? -9.296 8.608 21.451 1.00 47.34 110 MET A N 1
ATOM 869 C CA . MET A 1 110 ? -8.890 7.293 20.965 1.00 47.34 110 MET A CA 1
ATOM 870 C C . MET A 1 110 ? -7.634 6.850 21.692 1.00 47.34 110 MET A C 1
ATOM 872 O O . MET A 1 110 ? -6.680 7.609 21.855 1.00 47.34 110 MET A O 1
ATOM 876 N N . ALA A 1 111 ? -7.643 5.585 22.096 1.00 35.12 111 ALA A N 1
ATOM 877 C CA . ALA A 1 111 ? -6.488 4.904 22.637 1.00 35.12 111 ALA A CA 1
ATOM 878 C C . ALA A 1 111 ? -5.390 4.822 21.565 1.00 35.12 111 ALA A C 1
ATOM 880 O O . ALA A 1 111 ? -5.533 4.109 20.568 1.00 35.12 111 ALA A O 1
ATOM 881 N N . GLY A 1 112 ? -4.283 5.531 21.794 1.00 36.56 112 GLY A N 1
ATOM 882 C CA . GLY A 1 112 ? -3.045 5.330 21.057 1.00 36.56 112 GLY A CA 1
ATOM 883 C C . GLY A 1 112 ? -2.632 3.864 21.151 1.00 36.56 112 GLY A C 1
ATOM 884 O O . GLY A 1 112 ? -2.348 3.343 22.234 1.00 36.56 112 GLY A O 1
ATOM 885 N N . PHE A 1 113 ? -2.615 3.171 20.013 1.00 35.31 113 PHE A N 1
ATOM 886 C CA . PHE A 1 113 ? -2.029 1.843 19.959 1.00 35.31 113 PHE A CA 1
ATOM 887 C C . PHE A 1 113 ? -0.540 1.963 20.283 1.00 35.31 113 PHE A C 1
ATOM 889 O O . PHE A 1 113 ? 0.211 2.684 19.624 1.00 35.31 113 PHE A O 1
ATOM 896 N N . LYS A 1 114 ? -0.106 1.214 21.302 1.00 37.81 114 LYS A N 1
ATOM 897 C CA . LYS A 1 114 ? 1.306 0.941 21.572 1.00 37.81 114 LYS A CA 1
ATOM 898 C C . LYS A 1 114 ? 1.976 0.514 20.264 1.00 37.81 114 LYS A C 1
ATOM 900 O O . LYS A 1 114 ? 1.543 -0.460 19.652 1.00 37.81 114 LYS A O 1
ATOM 905 N N . SER A 1 115 ? 3.006 1.273 19.884 1.00 46.75 115 SER A N 1
ATOM 906 C CA . SER A 1 115 ? 4.007 1.007 18.842 1.00 46.75 115 SER A CA 1
ATOM 907 C C . SER A 1 115 ? 3.891 -0.391 18.229 1.00 46.75 115 SER A C 1
ATOM 909 O O . SER A 1 115 ? 4.316 -1.384 18.821 1.00 46.75 115 SER A O 1
ATOM 911 N N . ASN A 1 116 ? 3.289 -0.474 17.043 1.00 55.03 116 ASN A N 1
ATOM 912 C CA . ASN A 1 116 ? 3.061 -1.736 16.353 1.00 55.03 116 ASN A CA 1
ATOM 913 C C . ASN A 1 116 ? 4.338 -2.191 15.626 1.00 55.03 116 ASN A C 1
ATOM 915 O O . ASN A 1 116 ? 4.373 -2.284 14.396 1.00 55.03 116 ASN A O 1
ATOM 919 N N . GLU A 1 117 ? 5.391 -2.487 16.396 1.00 55.41 117 GLU A N 1
ATOM 920 C CA . GLU A 1 117 ? 6.631 -3.105 15.903 1.00 55.41 117 GLU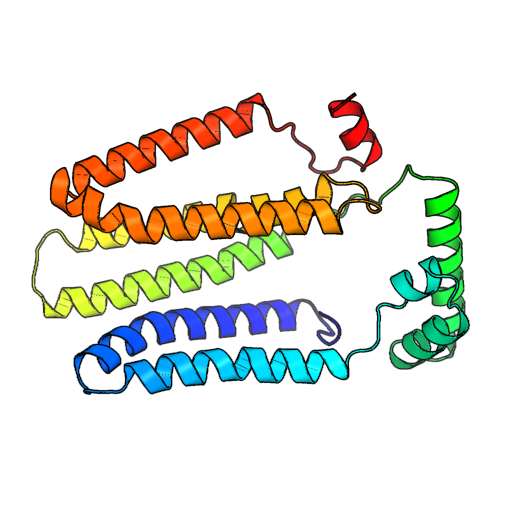 A CA 1
ATOM 921 C C . GLU A 1 117 ? 6.325 -4.346 15.058 1.00 55.41 117 GLU A C 1
ATOM 923 O O . GLU A 1 117 ? 6.998 -4.601 14.067 1.00 55.41 117 GLU A O 1
ATOM 928 N N . SER A 1 118 ? 5.238 -5.057 15.376 1.00 50.47 118 SER A N 1
ATOM 929 C CA . SER A 1 118 ? 4.758 -6.201 14.601 1.00 50.47 118 SER A CA 1
ATOM 930 C C . SER A 1 118 ? 4.287 -5.825 13.192 1.00 50.47 118 SER A C 1
ATOM 932 O O . SER A 1 118 ? 4.590 -6.561 12.263 1.00 50.47 118 SER A O 1
ATOM 934 N N . SER A 1 119 ? 3.595 -4.699 12.979 1.00 54.41 119 SER A N 1
ATOM 935 C CA . SER A 1 119 ? 3.164 -4.260 11.634 1.00 54.41 119 SER A CA 1
ATOM 936 C C . SER A 1 119 ? 4.328 -3.759 10.777 1.00 54.41 119 SER A C 1
ATOM 938 O O . SER A 1 119 ? 4.405 -4.072 9.584 1.00 54.41 119 SER A O 1
ATOM 940 N N . LEU A 1 120 ? 5.271 -3.040 11.393 1.00 59.78 120 LEU A N 1
ATOM 941 C CA . LEU A 1 120 ? 6.504 -2.608 10.731 1.00 59.78 120 LEU A CA 1
ATOM 942 C C . LEU A 1 120 ? 7.379 -3.814 10.369 1.00 59.78 120 LEU A C 1
ATOM 944 O O . LEU A 1 120 ? 7.787 -3.949 9.219 1.00 59.78 120 LEU A O 1
ATOM 948 N N . PHE A 1 121 ? 7.572 -4.748 11.302 1.00 60.53 121 PHE A N 1
ATOM 949 C CA . PHE A 1 121 ? 8.282 -6.008 11.073 1.00 60.53 121 PHE A CA 1
ATOM 950 C C . PHE A 1 121 ? 7.598 -6.873 10.002 1.00 60.53 121 PHE A C 1
ATOM 952 O O . PHE A 1 121 ? 8.251 -7.414 9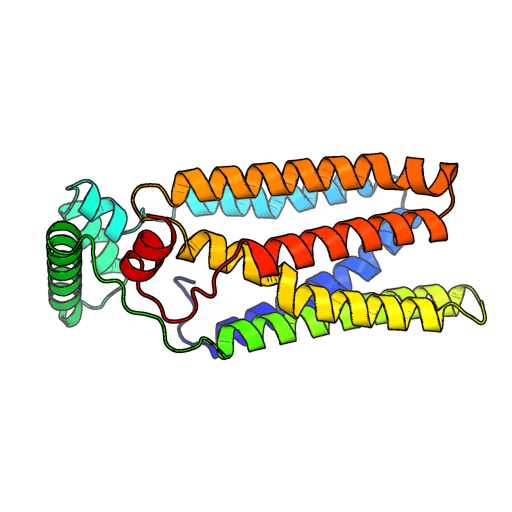.115 1.00 60.53 121 PHE A O 1
ATOM 959 N N . LEU A 1 122 ? 6.266 -6.954 10.017 1.00 60.88 122 LEU A N 1
ATOM 960 C CA . LEU A 1 122 ? 5.482 -7.656 8.999 1.00 60.88 122 LEU A CA 1
ATOM 961 C C . LEU A 1 122 ? 5.636 -7.042 7.606 1.00 60.88 122 LEU A C 1
ATOM 963 O O . LEU A 1 122 ? 5.705 -7.771 6.618 1.00 60.88 122 LEU A O 1
ATOM 967 N N . SER A 1 123 ? 5.651 -5.714 7.510 1.00 61.53 123 SER A N 1
ATOM 968 C CA . SER A 1 123 ? 5.831 -5.004 6.239 1.00 61.53 123 SER A CA 1
ATOM 969 C C . SER A 1 123 ? 7.268 -5.146 5.730 1.00 61.53 123 SER A C 1
ATOM 971 O O . SER A 1 123 ? 7.472 -5.366 4.537 1.00 61.53 123 SER A O 1
ATOM 973 N N . LEU A 1 124 ? 8.243 -5.154 6.643 1.00 66.69 124 LEU A N 1
ATOM 974 C CA . LEU A 1 124 ? 9.646 -5.479 6.385 1.00 66.69 124 LEU A CA 1
ATOM 975 C C . LEU A 1 124 ? 9.825 -6.877 5.794 1.00 66.69 124 LEU A C 1
ATOM 977 O O . LEU A 1 124 ? 10.456 -7.020 4.751 1.00 66.69 124 LEU A O 1
ATOM 981 N N . VAL A 1 125 ? 9.245 -7.903 6.420 1.00 68.00 125 VAL A N 1
ATOM 982 C CA . VAL A 1 125 ? 9.376 -9.298 5.968 1.00 68.00 125 VAL A CA 1
ATOM 983 C C . VAL A 1 125 ? 8.784 -9.484 4.572 1.00 68.00 125 VAL A C 1
ATOM 985 O O . VAL A 1 125 ? 9.451 -10.020 3.692 1.00 68.00 125 VAL A O 1
ATOM 988 N N . VAL A 1 126 ? 7.557 -9.004 4.336 1.00 64.38 126 VAL A N 1
ATOM 989 C CA . VAL A 1 126 ? 6.901 -9.113 3.017 1.00 64.38 126 VAL A CA 1
ATOM 990 C C . VAL A 1 126 ? 7.732 -8.439 1.933 1.00 64.38 126 VAL A C 1
ATOM 992 O O . VAL A 1 126 ? 7.855 -8.946 0.819 1.00 64.38 126 VAL A O 1
ATOM 995 N N . SER A 1 127 ? 8.334 -7.310 2.266 1.00 64.81 127 SER A N 1
ATOM 996 C CA . SER A 1 127 ? 9.067 -6.514 1.297 1.00 64.81 127 SER A CA 1
ATOM 997 C C . SER A 1 127 ? 10.476 -7.013 1.056 1.00 64.81 127 SER A C 1
ATOM 999 O O . SER A 1 127 ? 10.943 -6.951 -0.074 1.00 64.81 127 SER A O 1
ATOM 1001 N N . ALA A 1 128 ? 11.123 -7.587 2.071 1.00 70.06 128 ALA A N 1
ATOM 1002 C CA . ALA A 1 128 ? 12.362 -8.329 1.899 1.00 70.06 128 ALA A CA 1
ATOM 1003 C C . ALA A 1 128 ? 12.158 -9.535 0.980 1.00 70.06 128 ALA A C 1
ATOM 1005 O O . ALA A 1 128 ? 12.985 -9.777 0.107 1.00 70.06 128 ALA A O 1
ATOM 1006 N N . LEU A 1 129 ? 11.030 -10.241 1.104 1.00 69.56 129 LEU A N 1
ATOM 1007 C CA . LEU A 1 129 ? 10.680 -11.343 0.204 1.00 69.56 129 LEU A CA 1
ATOM 1008 C C . LEU A 1 129 ? 10.383 -10.861 -1.217 1.00 69.56 129 LEU A C 1
ATOM 1010 O O . LEU A 1 129 ? 10.823 -11.494 -2.171 1.00 69.56 129 LEU A O 1
ATOM 1014 N N . ASN A 1 130 ? 9.678 -9.737 -1.371 1.00 66.38 130 ASN A N 1
ATOM 1015 C CA . ASN A 1 130 ? 9.388 -9.159 -2.683 1.00 66.38 130 ASN A CA 1
ATOM 1016 C C . ASN A 1 130 ? 10.668 -8.639 -3.367 1.00 66.38 130 ASN A C 1
ATOM 1018 O O . ASN A 1 130 ? 10.924 -8.949 -4.531 1.00 66.38 130 ASN A O 1
ATOM 1022 N N . ALA A 1 131 ? 11.525 -7.933 -2.623 1.00 67.44 131 ALA A N 1
ATOM 1023 C CA . ALA A 1 131 ? 12.839 -7.503 -3.087 1.00 67.44 131 ALA A CA 1
ATOM 1024 C C . ALA A 1 131 ? 13.701 -8.710 -3.470 1.00 67.44 131 ALA A C 1
ATOM 1026 O O . ALA A 1 131 ? 14.234 -8.738 -4.573 1.00 67.44 131 ALA A O 1
ATOM 1027 N N . ALA A 1 132 ? 13.780 -9.736 -2.616 1.00 70.31 132 ALA A N 1
ATOM 1028 C CA . ALA A 1 132 ? 14.519 -10.960 -2.904 1.00 70.31 132 ALA A CA 1
ATOM 1029 C C . ALA A 1 132 ? 13.983 -11.661 -4.158 1.00 70.31 132 ALA A C 1
ATOM 1031 O O . ALA A 1 132 ? 14.769 -11.983 -5.038 1.00 70.31 132 ALA A O 1
ATOM 1032 N N . GLY A 1 133 ? 12.665 -11.837 -4.290 1.00 66.56 133 GLY A N 1
ATOM 1033 C CA . GLY A 1 133 ? 12.045 -12.445 -5.470 1.00 66.56 133 GLY A CA 1
ATOM 1034 C C . GLY A 1 133 ? 12.306 -11.653 -6.752 1.00 66.56 133 GLY A C 1
ATOM 1035 O O . GLY A 1 133 ? 12.644 -12.235 -7.778 1.00 66.56 133 GLY A O 1
ATOM 1036 N N . THR A 1 134 ? 12.239 -10.324 -6.683 1.00 66.06 134 THR A N 1
ATOM 1037 C CA . THR A 1 134 ? 12.523 -9.438 -7.821 1.00 66.06 134 THR A CA 1
ATOM 1038 C C . THR A 1 134 ? 14.003 -9.479 -8.209 1.00 66.06 134 THR A C 1
ATOM 1040 O O . THR A 1 134 ? 14.331 -9.626 -9.383 1.00 66.06 134 THR A O 1
ATOM 1043 N N . ILE A 1 135 ? 14.909 -9.418 -7.228 1.00 66.69 135 ILE A N 1
ATOM 1044 C CA . ILE A 1 135 ? 16.361 -9.537 -7.420 1.00 66.69 135 ILE A CA 1
ATOM 1045 C C . ILE A 1 135 ? 16.709 -10.883 -8.053 1.00 66.69 135 ILE A C 1
ATOM 1047 O O . ILE A 1 135 ? 17.457 -10.925 -9.024 1.00 66.69 135 ILE A O 1
ATOM 1051 N N . LEU A 1 136 ? 16.151 -11.973 -7.526 1.00 66.06 136 LEU A N 1
ATOM 1052 C CA . LEU A 1 136 ? 16.405 -13.334 -7.994 1.00 66.06 136 LEU A CA 1
ATOM 1053 C C . LEU A 1 136 ? 15.818 -13.536 -9.397 1.00 66.06 136 LEU A C 1
ATOM 1055 O O . LEU A 1 136 ? 16.484 -14.100 -10.258 1.00 66.06 136 LEU A O 1
ATOM 1059 N N . GLY A 1 137 ? 14.633 -12.982 -9.669 1.00 60.81 137 GLY A N 1
ATOM 1060 C CA . GLY A 1 137 ? 14.024 -12.956 -10.997 1.00 60.81 137 GLY A CA 1
ATOM 1061 C C . GLY A 1 137 ? 14.882 -12.248 -12.039 1.00 60.81 137 GLY A C 1
ATOM 1062 O O . GLY A 1 137 ? 15.161 -12.808 -13.097 1.00 60.81 137 GLY A O 1
ATOM 1063 N N . ILE 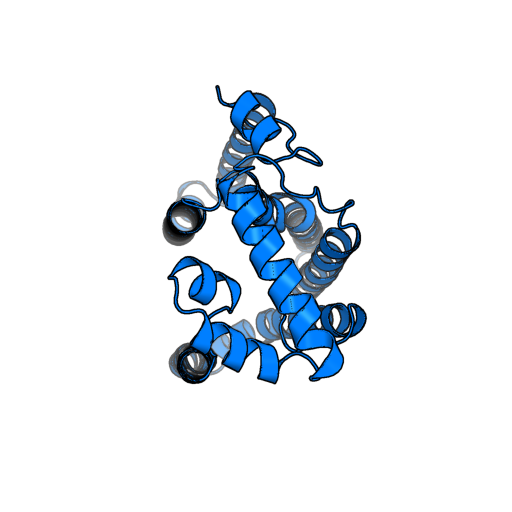A 1 138 ? 15.362 -11.044 -11.728 1.00 65.25 138 ILE A N 1
ATOM 1064 C CA . ILE A 1 138 ? 16.220 -10.289 -12.646 1.00 65.25 138 ILE A CA 1
ATOM 1065 C C . ILE A 1 138 ? 17.587 -10.961 -12.778 1.00 65.25 138 ILE A C 1
ATOM 1067 O O . ILE A 1 138 ? 18.100 -11.047 -13.885 1.00 65.25 138 ILE A O 1
ATOM 1071 N N . TYR A 1 139 ? 18.158 -11.495 -11.697 1.00 65.38 139 TYR A N 1
ATOM 1072 C CA . TYR A 1 139 ? 19.429 -12.218 -11.732 1.00 65.38 139 TYR A CA 1
ATOM 1073 C C . TYR A 1 139 ? 19.358 -13.478 -12.608 1.00 65.38 139 TYR A C 1
ATOM 1075 O O . TYR A 1 139 ? 20.264 -13.720 -13.403 1.00 65.38 139 TYR A O 1
ATOM 1083 N N . LEU A 1 140 ? 18.261 -14.239 -12.540 1.00 64.44 140 LEU A N 1
ATOM 1084 C CA . LEU A 1 140 ? 18.021 -15.386 -13.423 1.00 64.44 140 LEU A CA 1
ATOM 1085 C C . LEU A 1 140 ? 17.877 -14.963 -14.895 1.00 64.44 140 LEU A C 1
ATOM 1087 O O . LEU A 1 140 ? 18.412 -15.632 -15.779 1.00 64.44 140 LEU A O 1
ATOM 1091 N N . ILE A 1 141 ? 17.213 -13.835 -15.161 1.00 62.22 141 ILE A N 1
ATOM 1092 C CA . ILE A 1 141 ? 17.088 -13.263 -16.512 1.00 62.22 141 ILE A CA 1
ATOM 1093 C C . ILE A 1 141 ? 18.439 -12.719 -17.021 1.00 62.22 141 ILE A C 1
ATOM 1095 O O . ILE A 1 141 ? 18.745 -12.831 -18.209 1.00 62.22 141 ILE A O 1
ATOM 1099 N N . ASP A 1 142 ? 19.271 -12.153 -16.145 1.00 63.69 142 ASP A N 1
ATOM 1100 C CA . ASP A 1 142 ? 20.550 -11.522 -16.496 1.00 63.69 142 ASP A CA 1
ATOM 1101 C C . ASP A 1 142 ? 21.680 -12.552 -16.696 1.00 63.69 142 ASP A C 1
ATOM 1103 O O . ASP A 1 142 ? 22.494 -12.406 -17.614 1.00 63.69 142 ASP A O 1
ATOM 1107 N N . ILE A 1 143 ? 21.676 -13.668 -15.946 1.00 62.09 143 ILE A N 1
ATOM 1108 C CA . ILE A 1 143 ? 22.542 -14.837 -16.210 1.00 62.09 143 ILE A CA 1
ATOM 1109 C C . ILE A 1 143 ? 22.341 -15.352 -17.641 1.00 62.09 143 ILE A C 1
ATOM 1111 O O . ILE A 1 143 ? 23.309 -15.729 -18.306 1.00 62.09 143 ILE A O 1
ATOM 1115 N N . ALA A 1 144 ? 21.110 -15.306 -18.156 1.00 57.19 144 ALA A N 1
ATOM 1116 C CA . ALA A 1 144 ? 20.816 -15.697 -19.529 1.00 57.19 144 ALA A CA 1
ATOM 1117 C C . ALA A 1 144 ? 21.364 -14.706 -20.582 1.00 57.19 144 ALA A C 1
ATOM 1119 O O . ALA A 1 144 ? 21.488 -15.074 -21.752 1.00 57.19 144 ALA A O 1
ATOM 1120 N N . ARG A 1 145 ? 21.720 -13.463 -20.204 1.00 57.88 145 ARG A N 1
ATOM 1121 C CA . ARG A 1 145 ? 22.015 -12.365 -21.149 1.00 57.88 145 ARG A CA 1
ATOM 1122 C C . ARG A 1 145 ? 23.435 -11.773 -21.110 1.00 57.88 145 ARG A C 1
ATOM 1124 O O . ARG A 1 145 ? 23.715 -10.899 -21.927 1.00 57.88 145 ARG A O 1
ATOM 1131 N N . ARG A 1 146 ? 24.348 -12.277 -20.263 1.00 55.78 146 ARG A N 1
ATOM 1132 C CA . ARG A 1 146 ? 25.801 -11.950 -20.232 1.00 55.78 146 ARG A CA 1
ATOM 1133 C C . ARG A 1 146 ? 26.122 -10.443 -20.387 1.00 55.78 146 ARG A C 1
ATOM 1135 O O . ARG A 1 146 ? 26.703 -10.038 -21.396 1.00 55.78 146 ARG A O 1
ATOM 1142 N N . LYS A 1 147 ? 25.830 -9.598 -19.384 1.00 56.03 147 LYS A N 1
ATOM 1143 C CA . LYS A 1 147 ? 26.388 -8.224 -19.305 1.00 56.03 147 LYS A CA 1
ATOM 1144 C C . LYS A 1 147 ? 27.024 -7.898 -17.944 1.00 56.03 147 LYS A C 1
ATOM 1146 O O . LYS A 1 147 ? 26.467 -8.165 -16.892 1.00 56.03 147 LYS A O 1
ATOM 1151 N N . SER A 1 148 ? 28.194 -7.249 -17.985 1.00 57.28 148 SER A N 1
ATOM 1152 C CA . SER A 1 148 ? 29.120 -7.043 -16.851 1.00 57.28 148 SER A CA 1
ATOM 1153 C C . SER A 1 148 ? 28.680 -6.032 -15.770 1.00 57.28 148 SER A C 1
ATOM 1155 O O . SER A 1 148 ? 29.326 -5.959 -14.727 1.00 57.28 148 SER A O 1
ATOM 1157 N N . PHE A 1 149 ? 27.608 -5.257 -15.985 1.00 59.81 149 PHE A N 1
ATOM 1158 C CA . PHE A 1 149 ? 27.126 -4.219 -15.049 1.00 59.81 149 PHE A CA 1
ATOM 1159 C C . PHE A 1 149 ? 25.665 -4.411 -14.592 1.00 59.81 149 PHE A C 1
ATOM 1161 O O . PHE A 1 149 ? 25.147 -3.575 -13.854 1.00 59.81 149 PHE A O 1
ATOM 1168 N N . GLY A 1 150 ? 24.991 -5.498 -14.992 1.00 64.31 150 GLY A N 1
ATOM 1169 C CA . GLY A 1 150 ? 23.592 -5.753 -14.611 1.00 64.31 150 GLY A CA 1
ATOM 1170 C C . GLY A 1 150 ? 23.404 -5.975 -13.106 1.00 64.31 150 GLY A C 1
ATOM 1171 O O . GLY A 1 150 ? 22.433 -5.498 -12.522 1.00 64.31 150 GLY A O 1
ATOM 1172 N N . TRP A 1 151 ? 24.400 -6.565 -12.438 1.00 68.62 151 TRP A N 1
ATOM 1173 C CA . TRP A 1 151 ? 24.376 -6.814 -10.993 1.00 68.62 151 TRP A CA 1
ATOM 1174 C C . TRP A 1 151 ? 24.247 -5.536 -10.143 1.00 68.62 151 TRP A C 1
ATOM 1176 O O . TRP A 1 151 ? 23.557 -5.553 -9.128 1.00 68.62 151 TRP A O 1
ATOM 1186 N N . LEU A 1 152 ? 24.844 -4.413 -10.565 1.00 70.19 152 LEU A N 1
ATOM 1187 C CA . LEU A 1 152 ? 24.724 -3.122 -9.870 1.00 70.19 152 LEU A CA 1
ATOM 1188 C C . LEU A 1 152 ? 23.295 -2.577 -9.936 1.00 70.19 152 LEU A C 1
ATOM 1190 O O . LEU A 1 152 ? 22.778 -2.082 -8.937 1.00 70.19 152 LEU A O 1
ATOM 1194 N N . ALA A 1 153 ? 22.641 -2.708 -11.093 1.00 70.62 153 ALA A N 1
ATOM 1195 C CA . ALA A 1 153 ? 21.244 -2.317 -11.257 1.00 70.62 153 ALA A CA 1
ATOM 1196 C C . ALA A 1 153 ? 20.313 -3.201 -10.413 1.00 70.62 153 ALA A C 1
ATOM 1198 O O . ALA A 1 153 ? 19.372 -2.695 -9.806 1.00 70.62 153 ALA A O 1
ATOM 1199 N N . ILE A 1 154 ? 20.613 -4.499 -10.315 1.00 70.12 154 ILE A N 1
ATOM 1200 C CA . ILE A 1 154 ? 19.873 -5.450 -9.477 1.00 70.12 154 ILE A CA 1
ATOM 1201 C C . ILE A 1 154 ? 19.993 -5.085 -7.994 1.00 70.12 154 ILE A C 1
ATOM 1203 O O . ILE A 1 154 ? 18.981 -4.990 -7.301 1.00 70.12 154 ILE A O 1
ATOM 1207 N N . VAL A 1 155 ? 21.215 -4.850 -7.505 1.00 75.31 155 VAL A N 1
ATOM 1208 C CA . VAL A 1 155 ? 21.449 -4.449 -6.110 1.00 75.31 155 VAL A CA 1
ATOM 1209 C C . VAL A 1 155 ? 20.776 -3.108 -5.818 1.00 75.31 155 VAL A C 1
ATOM 1211 O O . VAL A 1 155 ? 20.074 -2.987 -4.816 1.00 75.31 155 VAL A O 1
ATOM 1214 N N . GLY A 1 156 ? 20.923 -2.121 -6.708 1.00 76.88 156 GLY A N 1
ATOM 1215 C CA . GLY A 1 156 ? 20.292 -0.808 -6.565 1.00 76.88 156 GLY A CA 1
ATOM 1216 C C . GLY A 1 156 ? 18.764 -0.881 -6.519 1.00 76.88 156 GLY A C 1
ATOM 1217 O O . GLY A 1 156 ? 18.145 -0.278 -5.644 1.00 76.88 156 GLY A O 1
ATOM 1218 N N . LEU A 1 157 ? 18.150 -1.674 -7.400 1.00 74.12 157 LEU A N 1
ATOM 1219 C CA . LEU A 1 157 ? 16.709 -1.918 -7.386 1.00 74.12 157 LEU A CA 1
ATOM 1220 C C . LEU A 1 157 ? 16.267 -2.639 -6.106 1.00 74.12 157 LEU A C 1
ATOM 1222 O O . LEU A 1 157 ? 15.246 -2.288 -5.523 1.00 74.12 157 LEU A O 1
ATOM 1226 N N . GLY A 1 158 ? 17.047 -3.615 -5.643 1.00 71.50 158 GLY A N 1
ATOM 1227 C CA . GLY A 1 158 ? 16.799 -4.320 -4.390 1.00 71.50 158 GLY A CA 1
ATOM 1228 C C . GLY A 1 158 ? 16.753 -3.384 -3.186 1.00 71.50 158 GLY A C 1
ATOM 1229 O O . GLY A 1 158 ? 15.796 -3.405 -2.413 1.00 71.50 158 GLY A O 1
ATOM 1230 N N . VAL A 1 159 ? 17.760 -2.515 -3.065 1.00 77.69 159 VAL A N 1
ATOM 1231 C CA . VAL A 1 159 ? 17.816 -1.478 -2.026 1.00 77.69 159 VAL A CA 1
ATOM 1232 C C . VAL A 1 159 ? 16.634 -0.517 -2.153 1.00 77.69 159 VAL A C 1
ATOM 1234 O O . VAL A 1 159 ? 15.992 -0.213 -1.150 1.00 77.69 159 VAL A O 1
ATOM 1237 N N . TYR A 1 160 ? 16.296 -0.085 -3.370 1.00 80.19 160 TYR A N 1
ATOM 1238 C CA . TYR A 1 160 ? 15.135 0.772 -3.611 1.00 80.19 160 TYR A CA 1
ATOM 1239 C C . TYR A 1 160 ? 13.826 0.132 -3.124 1.00 80.19 160 TYR A C 1
ATOM 1241 O O . TYR A 1 160 ? 13.081 0.775 -2.388 1.00 80.19 160 TYR A O 1
ATOM 1249 N N . ILE A 1 161 ? 13.560 -1.133 -3.470 1.00 75.06 161 ILE A N 1
ATOM 1250 C CA . ILE A 1 161 ? 12.336 -1.840 -3.057 1.00 75.06 161 ILE A CA 1
ATOM 1251 C C . ILE A 1 161 ? 12.268 -1.962 -1.528 1.00 75.06 161 ILE A C 1
ATOM 1253 O O . ILE A 1 161 ? 11.212 -1.722 -0.944 1.00 75.06 161 ILE A O 1
ATOM 1257 N N . LEU A 1 162 ? 13.388 -2.289 -0.871 1.00 72.81 162 LEU A N 1
ATOM 1258 C CA . LEU A 1 162 ? 13.467 -2.386 0.591 1.00 72.81 162 LEU A CA 1
ATOM 1259 C C . LEU A 1 162 ? 13.175 -1.049 1.284 1.00 72.81 162 LEU A C 1
ATOM 1261 O O . LEU A 1 162 ? 12.404 -1.004 2.242 1.00 72.81 162 LEU A O 1
ATOM 1265 N N . LEU A 1 163 ? 13.772 0.042 0.798 1.00 78.50 163 LEU A N 1
ATOM 1266 C CA . LEU A 1 163 ? 13.569 1.378 1.363 1.00 78.50 163 LEU A CA 1
ATOM 1267 C C . LEU A 1 163 ? 12.150 1.893 1.109 1.00 78.50 163 LEU A C 1
ATOM 1269 O O . LEU A 1 163 ? 11.515 2.422 2.021 1.00 78.50 163 LEU A O 1
ATOM 1273 N N . PHE A 1 164 ? 11.626 1.696 -0.104 1.00 78.25 164 PHE A N 1
ATOM 1274 C CA . PHE A 1 164 ? 10.252 2.057 -0.448 1.00 78.25 164 PHE A CA 1
ATOM 1275 C C . PHE A 1 164 ? 9.260 1.370 0.492 1.00 78.25 164 PHE A C 1
ATOM 1277 O O . PHE A 1 164 ? 8.379 2.010 1.058 1.00 78.25 164 PHE A O 1
ATOM 1284 N N . ALA A 1 165 ? 9.448 0.078 0.719 1.00 70.81 165 ALA A N 1
ATOM 1285 C CA . ALA A 1 165 ? 8.616 -0.710 1.605 1.00 70.81 165 ALA A CA 1
ATOM 1286 C C . ALA A 1 165 ? 8.661 -0.326 3.087 1.00 70.81 165 ALA A C 1
ATOM 1288 O O . ALA A 1 165 ? 7.692 -0.563 3.804 1.00 70.81 165 ALA A O 1
ATOM 1289 N N . LEU A 1 166 ? 9.786 0.206 3.558 1.00 71.94 166 LEU A N 1
ATOM 1290 C CA . LEU A 1 166 ? 9.937 0.670 4.934 1.00 71.94 166 LEU A CA 1
ATOM 1291 C C . LEU A 1 166 ? 9.212 1.993 5.183 1.00 71.94 166 LEU A C 1
ATOM 1293 O O . LEU A 1 166 ? 8.670 2.197 6.266 1.00 71.94 166 LEU A O 1
ATOM 1297 N N . GLY A 1 167 ? 9.214 2.878 4.185 1.00 76.38 167 GLY A N 1
ATOM 1298 C CA . GLY A 1 167 ? 8.610 4.204 4.275 1.00 76.38 167 GLY A CA 1
ATOM 1299 C C . GLY A 1 167 ? 7.308 4.304 3.488 1.00 76.38 167 GLY A C 1
ATOM 1300 O O . GLY A 1 167 ? 6.220 4.087 4.015 1.00 76.38 167 GLY A O 1
ATOM 1301 N N . MET A 1 168 ? 7.424 4.641 2.204 1.00 78.56 168 MET A N 1
ATOM 1302 C CA . MET A 1 168 ? 6.290 5.005 1.343 1.00 78.56 168 MET A CA 1
ATOM 1303 C C . MET A 1 168 ? 5.291 3.868 1.080 1.00 78.56 168 MET A C 1
ATOM 1305 O O . MET A 1 168 ? 4.173 4.134 0.653 1.00 78.56 168 MET A O 1
ATOM 1309 N N . GLY A 1 169 ? 5.666 2.615 1.343 1.00 76.50 169 GLY A N 1
ATOM 1310 C CA . GLY A 1 169 ? 4.786 1.456 1.233 1.00 76.50 169 GLY A CA 1
ATOM 1311 C C . GLY A 1 169 ? 3.631 1.510 2.238 1.00 76.50 169 GLY A C 1
ATOM 1312 O O . GLY A 1 169 ? 2.490 1.612 1.805 1.00 76.50 169 GLY A O 1
ATOM 1313 N N . PRO A 1 170 ? 3.882 1.412 3.557 1.00 74.00 170 PRO A N 1
ATOM 1314 C CA . PRO A 1 170 ? 2.834 1.383 4.580 1.00 74.00 170 PRO A CA 1
ATOM 1315 C C . PRO A 1 170 ? 2.443 2.760 5.136 1.00 74.00 170 PRO A C 1
ATOM 1317 O O . PRO A 1 170 ? 1.283 2.931 5.505 1.00 74.00 170 PRO A O 1
ATOM 1320 N N . VAL A 1 171 ? 3.367 3.729 5.201 1.00 79.19 171 VAL A N 1
ATOM 1321 C CA . VAL A 1 171 ? 3.168 4.982 5.959 1.00 79.19 171 VAL A CA 1
ATOM 1322 C C . VAL A 1 171 ? 1.984 5.816 5.451 1.00 79.19 171 VAL A C 1
ATOM 1324 O O . VAL A 1 171 ? 1.151 6.200 6.270 1.00 79.19 171 VAL A O 1
ATOM 1327 N N . PRO A 1 172 ? 1.807 6.060 4.135 1.00 82.06 172 PRO A N 1
ATOM 1328 C CA . PRO A 1 172 ? 0.659 6.832 3.661 1.00 82.06 172 PRO A CA 1
ATOM 1329 C C . PRO A 1 172 ? -0.682 6.179 4.015 1.00 82.06 172 PRO A C 1
ATOM 1331 O O . PRO A 1 172 ? -1.640 6.875 4.339 1.00 82.06 172 PRO A O 1
ATOM 1334 N N . TRP A 1 173 ? -0.756 4.842 4.008 1.00 76.44 173 TRP A N 1
ATOM 1335 C CA . TRP A 1 173 ? -1.981 4.115 4.350 1.00 76.44 173 TRP A CA 1
ATOM 1336 C C . TRP A 1 173 ? -2.300 4.175 5.840 1.00 76.44 173 TRP A C 1
ATOM 1338 O O . TRP A 1 173 ? -3.468 4.330 6.196 1.00 76.44 173 TRP A O 1
ATOM 1348 N N . THR A 1 174 ? -1.285 4.064 6.703 1.00 75.62 174 THR A N 1
ATOM 1349 C CA . THR A 1 174 ? -1.476 4.179 8.155 1.00 75.62 174 THR A CA 1
ATOM 1350 C C . THR A 1 174 ? -1.872 5.601 8.524 1.00 75.62 174 THR A C 1
ATOM 1352 O O . THR A 1 174 ? -2.883 5.805 9.191 1.00 75.62 174 THR A O 1
ATOM 1355 N N . MET A 1 175 ? -1.184 6.597 7.976 1.00 75.00 175 MET A N 1
ATOM 1356 C CA . MET A 1 175 ? -1.498 8.001 8.231 1.00 75.00 175 MET A CA 1
ATOM 1357 C C . MET A 1 175 ? -2.871 8.414 7.726 1.00 75.00 175 MET A C 1
ATOM 1359 O O . MET A 1 175 ? -3.616 9.085 8.431 1.00 75.00 175 MET A O 1
ATOM 1363 N N . ASN A 1 176 ? -3.267 7.942 6.546 1.00 76.00 176 ASN A N 1
ATOM 1364 C CA . ASN A 1 176 ? -4.607 8.166 6.022 1.00 76.00 176 ASN A CA 1
ATOM 1365 C C . ASN A 1 176 ? -5.708 7.585 6.939 1.00 76.00 176 ASN A C 1
ATOM 1367 O O . ASN A 1 176 ? -6.859 7.996 6.844 1.00 76.00 176 ASN A O 1
ATOM 1371 N N . SER A 1 177 ? -5.391 6.650 7.840 1.00 73.69 177 SER A N 1
ATOM 1372 C CA . SER A 1 177 ? -6.333 6.178 8.866 1.00 73.69 177 SER A CA 1
ATOM 1373 C C . SER A 1 177 ? -6.250 6.933 10.201 1.00 73.69 177 SER A C 1
ATOM 1375 O O . SER A 1 177 ? -7.241 6.963 10.930 1.00 73.69 177 SER A O 1
ATOM 1377 N N . GLU A 1 178 ? -5.113 7.570 10.491 1.00 74.50 178 GLU A N 1
ATOM 1378 C CA . GLU A 1 178 ? -4.806 8.235 11.768 1.00 74.50 178 GLU A CA 1
ATOM 1379 C C . GLU A 1 178 ? -5.047 9.754 11.745 1.00 74.50 178 GLU A C 1
ATOM 1381 O O . GLU A 1 178 ? -5.304 10.341 12.787 1.00 74.50 178 GLU A O 1
ATOM 1386 N N . ILE A 1 179 ? -5.020 10.398 10.572 1.00 73.19 179 ILE A N 1
ATOM 1387 C CA . ILE A 1 179 ? -5.244 11.850 10.446 1.00 73.19 179 ILE A CA 1
ATOM 1388 C C . ILE A 1 179 ? -6.738 12.198 10.507 1.00 73.19 179 ILE A C 1
ATOM 1390 O O . ILE A 1 179 ? -7.121 13.226 11.060 1.00 73.19 179 ILE A O 1
ATOM 1394 N N . TYR A 1 180 ? -7.602 11.374 9.905 1.00 69.81 180 TYR A N 1
ATOM 1395 C CA . TYR A 1 180 ? -9.000 11.758 9.704 1.00 69.81 180 TYR A CA 1
ATOM 1396 C C . TYR A 1 180 ? -9.915 11.358 10.869 1.00 69.81 180 TYR A C 1
ATOM 1398 O O . TYR A 1 180 ? -9.898 10.189 11.288 1.00 69.81 180 TYR A O 1
ATOM 1406 N N . PRO A 1 181 ? -10.803 12.274 11.310 1.00 63.50 181 PRO A N 1
ATOM 1407 C CA . PRO A 1 181 ? -11.902 11.948 12.211 1.00 63.50 181 PRO A CA 1
ATOM 1408 C C . PRO A 1 181 ? -12.780 10.832 11.640 1.00 63.50 181 PRO A C 1
ATOM 1410 O O . PRO A 1 181 ? -12.976 10.741 10.426 1.00 63.50 181 PRO A O 1
ATOM 1413 N N . GLU A 1 182 ? -13.351 10.005 12.515 1.00 61.88 182 GLU A N 1
ATOM 1414 C CA . GLU A 1 182 ? -14.140 8.824 12.132 1.00 61.88 182 GLU A CA 1
ATOM 1415 C C . GLU A 1 182 ? -15.290 9.144 11.165 1.00 61.88 182 GLU A C 1
ATOM 1417 O O . GLU A 1 182 ? -15.497 8.420 10.191 1.00 61.88 182 GLU A O 1
ATOM 1422 N N . GLU A 1 183 ? -15.972 10.271 11.385 1.00 63.03 183 GLU A N 1
ATOM 1423 C CA . GLU A 1 183 ? -17.115 10.725 10.584 1.00 63.03 183 GLU A CA 1
ATOM 1424 C C . GLU A 1 183 ? -16.760 10.901 9.089 1.00 63.03 183 GLU A C 1
ATOM 1426 O O . GLU A 1 183 ? -17.584 10.610 8.220 1.00 63.03 183 GLU A O 1
ATOM 1431 N N . TYR A 1 184 ? -15.521 11.310 8.776 1.00 64.50 184 TYR A N 1
ATOM 1432 C CA . TYR A 1 184 ? -15.063 11.603 7.407 1.00 64.50 184 TYR A CA 1
ATOM 1433 C C . TYR A 1 184 ? -13.986 10.644 6.889 1.00 64.50 184 TYR A C 1
ATOM 1435 O O . TYR A 1 184 ? -13.656 10.677 5.700 1.00 64.50 184 TYR A O 1
ATOM 1443 N N . ARG A 1 185 ? -13.465 9.750 7.740 1.00 72.12 185 ARG A N 1
ATOM 1444 C CA . ARG A 1 185 ? -12.358 8.834 7.420 1.00 72.12 185 ARG A CA 1
ATOM 1445 C C . ARG A 1 185 ? -12.605 8.036 6.142 1.00 72.12 185 ARG A C 1
ATOM 1447 O O . ARG A 1 185 ? -11.699 7.894 5.327 1.00 72.12 185 ARG A O 1
ATOM 1454 N N . GLY A 1 186 ? -13.832 7.555 5.934 1.00 70.75 186 GLY A N 1
ATOM 1455 C CA . GLY A 1 186 ? -14.198 6.805 4.729 1.00 70.75 186 GLY A CA 1
ATOM 1456 C C . GLY A 1 186 ? -14.122 7.634 3.441 1.00 70.75 186 GLY A C 1
ATOM 1457 O O . GLY A 1 186 ? -13.592 7.157 2.438 1.00 70.75 186 GLY A O 1
ATOM 1458 N N . LEU A 1 187 ? -14.607 8.880 3.472 1.00 70.75 187 LEU A N 1
ATOM 1459 C CA . LEU A 1 187 ? -14.592 9.777 2.313 1.00 70.75 187 LEU A CA 1
ATOM 1460 C C . LEU A 1 187 ? -13.159 10.195 1.967 1.00 70.75 187 LEU A C 1
ATOM 1462 O O . LEU A 1 187 ? -12.741 10.067 0.817 1.00 70.75 187 LEU A O 1
ATOM 1466 N N . CYS A 1 188 ? -12.392 10.631 2.967 1.00 73.38 188 CYS A N 1
ATOM 1467 C CA . CYS A 1 188 ? -11.005 11.038 2.773 1.00 73.38 188 CYS A CA 1
ATOM 1468 C C . CYS A 1 188 ? -10.125 9.875 2.302 1.00 73.38 188 CYS A C 1
ATOM 1470 O O . CYS A 1 188 ? -9.362 10.035 1.352 1.00 73.38 188 CYS A O 1
ATOM 1472 N N . ALA A 1 189 ? -10.306 8.674 2.863 1.00 77.56 189 ALA A N 1
ATOM 1473 C CA . ALA A 1 189 ? -9.600 7.491 2.386 1.00 77.56 189 ALA A CA 1
ATOM 1474 C C . ALA A 1 189 ? -9.933 7.144 0.928 1.00 77.56 189 ALA A C 1
ATOM 1476 O O . ALA A 1 189 ? -9.031 6.802 0.163 1.00 77.56 189 ALA A O 1
ATOM 1477 N N . GLY A 1 190 ? -11.198 7.273 0.517 1.00 74.69 190 GLY A N 1
ATOM 1478 C CA . GLY A 1 190 ? -11.600 7.085 -0.878 1.00 74.69 190 GLY A CA 1
ATOM 1479 C C . GLY A 1 190 ? -10.939 8.090 -1.829 1.00 74.69 190 GLY A C 1
ATOM 1480 O O . GLY A 1 190 ? -10.468 7.706 -2.904 1.00 74.69 190 GLY A O 1
ATOM 1481 N N . MET A 1 191 ? -10.841 9.360 -1.423 1.00 79.19 191 MET A N 1
ATOM 1482 C CA . MET A 1 191 ? -10.151 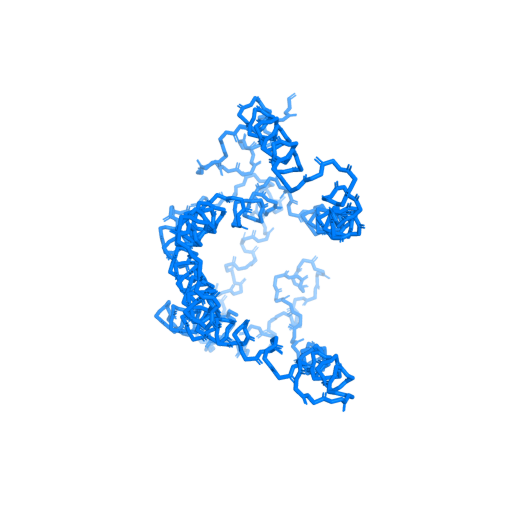10.399 -2.196 1.00 79.19 191 MET A CA 1
ATOM 1483 C C . MET A 1 191 ? -8.657 10.092 -2.348 1.00 79.19 191 MET A C 1
ATOM 1485 O O . MET A 1 191 ? -8.156 10.079 -3.472 1.00 79.19 191 MET A O 1
ATOM 1489 N N . SER A 1 192 ? -7.966 9.750 -1.258 1.00 83.38 192 SER A N 1
ATOM 1490 C CA . SER A 1 192 ? -6.542 9.384 -1.283 1.00 83.38 192 SER A CA 1
ATOM 1491 C C . SER A 1 192 ? -6.265 8.185 -2.193 1.00 83.38 192 SER A C 1
ATOM 1493 O O . SER A 1 192 ? -5.345 8.223 -3.011 1.00 83.38 192 SER A O 1
ATOM 1495 N N . VAL A 1 193 ? -7.098 7.138 -2.122 1.00 84.50 193 VAL A N 1
ATOM 1496 C CA . VAL A 1 193 ? -7.008 5.967 -3.014 1.00 84.50 193 VAL A CA 1
ATOM 1497 C C . VAL A 1 193 ? -7.164 6.383 -4.476 1.00 84.50 193 VAL A C 1
ATOM 1499 O O . VAL A 1 193 ? -6.402 5.939 -5.332 1.00 84.50 193 VAL A O 1
ATOM 1502 N N . THR A 1 194 ? -8.128 7.254 -4.769 1.00 80.75 194 THR A N 1
ATOM 1503 C CA . THR A 1 194 ? -8.394 7.725 -6.134 1.00 80.75 194 THR A CA 1
ATOM 1504 C C . THR A 1 194 ? -7.203 8.506 -6.691 1.00 80.75 194 THR A C 1
ATOM 1506 O O . THR A 1 194 ? -6.741 8.217 -7.795 1.00 80.75 194 THR A O 1
ATOM 1509 N N . VAL A 1 195 ? -6.643 9.435 -5.908 1.00 86.12 195 VAL A N 1
ATOM 1510 C CA . VAL A 1 195 ? -5.442 10.201 -6.283 1.00 86.12 195 VAL A CA 1
ATOM 1511 C C . VAL A 1 195 ? -4.233 9.283 -6.490 1.00 86.12 195 VAL A C 1
ATOM 1513 O O . VAL A 1 195 ? -3.476 9.475 -7.446 1.00 86.12 195 VAL A O 1
ATOM 1516 N N . ASN A 1 196 ? -4.072 8.252 -5.654 1.00 87.38 196 ASN A N 1
ATOM 1517 C CA . ASN A 1 196 ? -3.014 7.254 -5.806 1.00 87.38 196 ASN A CA 1
ATOM 1518 C C . ASN A 1 196 ? -3.127 6.496 -7.140 1.00 87.38 196 ASN A C 1
ATOM 1520 O O . ASN A 1 196 ? -2.138 6.343 -7.861 1.00 87.38 196 ASN A O 1
ATOM 1524 N N . TRP A 1 197 ? -4.331 6.049 -7.505 1.00 86.50 197 TRP A N 1
ATOM 1525 C CA . TRP A 1 197 ? -4.542 5.339 -8.768 1.00 86.50 197 TRP A CA 1
ATOM 1526 C C . TRP A 1 197 ? -4.376 6.246 -9.985 1.00 86.50 197 TRP A C 1
ATOM 1528 O O . TRP A 1 197 ? -3.740 5.832 -10.951 1.00 86.50 197 TRP A O 1
ATOM 1538 N N . ILE A 1 198 ? -4.860 7.491 -9.934 1.00 85.62 198 ILE A N 1
ATOM 1539 C CA . ILE A 1 198 ? -4.650 8.469 -11.014 1.00 85.62 198 ILE A CA 1
ATOM 1540 C C . ILE A 1 198 ? -3.154 8.731 -11.215 1.00 85.62 198 ILE A C 1
ATOM 1542 O O . ILE A 1 198 ? -2.662 8.642 -12.339 1.00 85.62 198 ILE A O 1
ATOM 1546 N N . SER A 1 199 ? -2.415 8.978 -10.130 1.00 86.75 199 SER A N 1
ATOM 1547 C CA . SER A 1 199 ? -0.958 9.159 -10.176 1.00 86.75 199 SER A CA 1
ATOM 1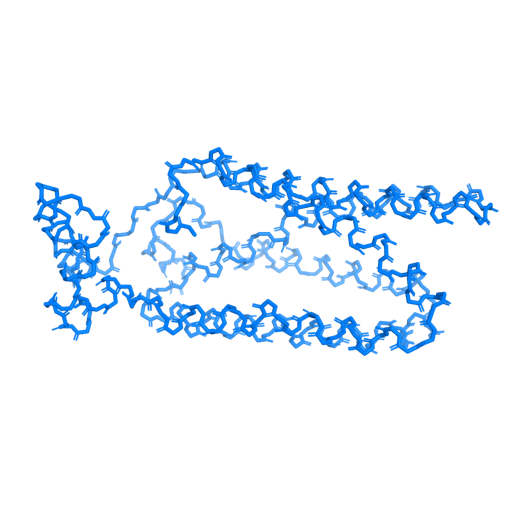548 C C . SER A 1 199 ? -0.253 7.937 -10.770 1.00 86.75 199 SER A C 1
ATOM 1550 O O . SER A 1 199 ? 0.642 8.077 -11.604 1.00 86.75 199 SER A O 1
ATOM 1552 N N . SER A 1 200 ? -0.698 6.733 -10.399 1.00 86.50 200 SER A N 1
ATOM 1553 C CA . SER A 1 200 ? -0.165 5.473 -10.931 1.00 86.50 200 SER A CA 1
ATOM 1554 C C . SER A 1 200 ? -0.417 5.328 -12.434 1.00 86.50 200 SER A C 1
ATOM 1556 O O . SER A 1 200 ? 0.486 4.926 -13.167 1.00 86.50 200 SER A O 1
ATOM 1558 N N . VAL A 1 201 ? -1.609 5.701 -12.913 1.00 85.31 201 VAL A N 1
ATOM 1559 C CA . VAL A 1 201 ? -1.935 5.697 -14.346 1.00 85.31 201 VAL A CA 1
ATOM 1560 C C . VAL A 1 201 ? -1.034 6.674 -15.091 1.00 85.31 201 VAL A C 1
ATOM 1562 O O . VAL A 1 201 ? -0.350 6.248 -16.019 1.00 85.31 201 VAL A O 1
ATOM 1565 N N . ILE A 1 202 ? -0.956 7.932 -14.642 1.00 87.06 202 ILE A N 1
ATOM 1566 C CA . ILE A 1 202 ? -0.109 8.965 -15.260 1.00 87.06 202 ILE A CA 1
ATOM 1567 C C . ILE A 1 202 ? 1.335 8.475 -15.379 1.00 87.06 202 ILE A C 1
ATOM 1569 O O . ILE A 1 202 ? 1.920 8.538 -16.462 1.00 87.06 202 ILE A O 1
ATOM 1573 N N . MET A 1 203 ? 1.895 7.941 -14.292 1.00 88.81 203 MET A N 1
ATOM 1574 C CA . MET A 1 203 ? 3.245 7.378 -14.275 1.00 88.81 203 MET A CA 1
ATOM 1575 C C . MET A 1 203 ? 3.399 6.232 -15.278 1.00 88.81 203 MET A C 1
ATOM 1577 O O . MET A 1 203 ? 4.315 6.256 -16.096 1.00 88.81 203 MET A O 1
ATOM 1581 N N . SER A 1 204 ? 2.482 5.262 -15.268 1.00 84.69 204 SER A N 1
ATOM 1582 C CA . SER A 1 204 ? 2.553 4.095 -16.156 1.00 84.69 204 SER A CA 1
ATOM 1583 C C . SER A 1 204 ? 2.473 4.455 -17.644 1.00 84.69 204 SER A C 1
ATOM 1585 O O . SER A 1 204 ? 3.148 3.831 -18.458 1.00 84.69 204 SER A O 1
ATOM 1587 N N . THR A 1 205 ? 1.700 5.485 -18.006 1.00 88.12 205 THR A N 1
ATOM 1588 C CA . THR A 1 205 ? 1.510 5.895 -19.405 1.00 88.12 205 THR A CA 1
ATOM 1589 C C . THR A 1 205 ? 2.585 6.852 -19.905 1.00 88.12 205 THR A C 1
ATOM 1591 O O . THR A 1 205 ? 2.900 6.847 -21.090 1.00 88.12 205 THR A O 1
ATOM 1594 N N . SER A 1 206 ? 3.142 7.695 -19.030 1.00 89.19 206 SER A N 1
ATOM 1595 C CA . SER A 1 206 ? 4.111 8.730 -19.422 1.00 89.19 206 SER A CA 1
ATOM 1596 C C . SER A 1 206 ? 5.565 8.267 -19.341 1.00 89.19 206 SER A C 1
ATOM 1598 O O . SER A 1 206 ? 6.405 8.777 -20.083 1.00 89.19 206 SER A O 1
ATOM 1600 N N . PHE A 1 207 ? 5.875 7.290 -18.479 1.00 88.81 207 PHE A N 1
ATOM 1601 C CA . PHE A 1 207 ? 7.257 6.897 -18.204 1.00 88.81 207 PHE A CA 1
ATOM 1602 C C . PHE A 1 207 ? 7.989 6.364 -19.437 1.00 88.81 207 PHE A C 1
ATOM 1604 O O . PHE A 1 207 ? 9.122 6.767 -19.678 1.00 88.81 207 PHE A O 1
ATOM 1611 N N . LEU A 1 208 ? 7.353 5.494 -20.230 1.00 87.44 208 LEU A N 1
ATOM 1612 C CA . LEU A 1 208 ? 7.964 4.935 -21.443 1.00 87.44 208 LEU A CA 1
ATOM 1613 C C . LEU A 1 208 ? 8.291 6.039 -22.456 1.00 87.44 208 LEU A C 1
ATOM 1615 O O . LEU A 1 208 ? 9.427 6.128 -22.910 1.00 87.44 208 LEU A O 1
ATOM 1619 N N . SER A 1 209 ? 7.342 6.940 -22.717 1.00 90.44 209 SER A N 1
ATOM 1620 C CA . SER A 1 209 ? 7.538 8.080 -23.620 1.00 90.44 209 SER A CA 1
ATOM 1621 C C . SER A 1 209 ? 8.663 9.010 -23.152 1.00 90.44 209 SER A C 1
ATOM 1623 O O . SER A 1 209 ? 9.459 9.488 -23.958 1.00 90.44 209 SER A O 1
ATOM 1625 N N . MET A 1 210 ? 8.766 9.250 -21.841 1.00 90.25 210 MET A N 1
ATOM 1626 C CA . MET A 1 210 ? 9.861 10.027 -21.255 1.00 90.25 210 MET A CA 1
ATOM 1627 C C . MET A 1 210 ? 11.205 9.294 -21.399 1.00 90.25 210 MET A C 1
ATOM 1629 O O . MET A 1 210 ? 12.188 9.884 -21.845 1.00 90.25 210 MET A O 1
ATOM 1633 N N . ALA A 1 211 ? 11.243 7.997 -21.091 1.00 89.06 211 ALA A N 1
ATOM 1634 C CA . ALA A 1 211 ? 12.444 7.175 -21.183 1.00 89.06 211 ALA A CA 1
ATOM 1635 C C . ALA A 1 211 ? 12.985 7.065 -22.615 1.00 89.06 211 ALA A C 1
ATOM 1637 O O . ALA A 1 211 ? 14.202 7.063 -22.797 1.00 89.06 211 ALA A O 1
ATOM 1638 N N . GLU A 1 212 ? 12.109 7.009 -23.619 1.00 90.50 212 GLU A N 1
ATOM 1639 C CA . GLU A 1 212 ? 12.491 7.017 -25.034 1.00 90.50 212 GLU A CA 1
ATOM 1640 C C . GLU A 1 212 ? 12.975 8.396 -25.501 1.00 90.50 212 GLU A C 1
ATOM 1642 O O . GLU A 1 212 ? 13.931 8.477 -26.269 1.00 90.50 212 GLU A O 1
ATOM 1647 N N . GLY A 1 213 ? 12.356 9.480 -25.019 1.00 93.06 213 GLY A N 1
ATOM 1648 C CA . GLY A 1 213 ? 12.678 10.842 -25.451 1.00 93.06 213 GLY A CA 1
ATOM 1649 C C . GLY A 1 213 ? 13.986 11.399 -24.880 1.00 93.06 213 GLY A C 1
ATOM 1650 O O . GLY A 1 213 ? 14.795 11.952 -25.621 1.00 93.06 213 GLY A O 1
ATOM 1651 N N . ILE A 1 214 ? 14.200 11.268 -23.568 1.00 91.94 214 ILE A N 1
ATOM 1652 C CA . ILE A 1 214 ? 15.352 11.867 -22.857 1.00 91.94 214 ILE A CA 1
ATOM 1653 C C . ILE A 1 214 ? 16.331 10.821 -22.294 1.00 91.94 214 ILE A C 1
ATOM 1655 O O . ILE A 1 214 ? 17.365 11.154 -21.714 1.00 91.94 214 ILE A O 1
ATOM 1659 N N . GLY A 1 215 ? 16.028 9.535 -22.475 1.00 87.44 215 GLY A N 1
ATOM 1660 C CA . GLY A 1 215 ? 16.828 8.426 -21.971 1.00 87.44 215 GLY A CA 1
ATOM 1661 C C . GLY A 1 215 ? 16.479 8.012 -20.537 1.00 87.44 215 GLY A C 1
ATOM 1662 O O . GLY A 1 215 ? 16.004 8.797 -19.707 1.00 87.44 215 GLY A O 1
ATOM 1663 N N . LEU A 1 216 ? 16.768 6.745 -20.220 1.00 81.94 216 LEU A N 1
ATOM 1664 C CA . LEU A 1 216 ? 16.470 6.129 -18.919 1.00 81.94 216 LEU A CA 1
ATOM 1665 C C . LEU A 1 216 ? 17.144 6.857 -17.748 1.00 81.94 216 LEU A C 1
ATOM 1667 O O . LEU A 1 216 ? 16.497 7.128 -16.741 1.00 81.94 216 LEU A O 1
ATOM 1671 N N . GLY A 1 217 ? 18.427 7.208 -17.874 1.00 81.94 217 GLY A N 1
ATOM 1672 C CA . GLY A 1 217 ? 19.175 7.854 -16.788 1.00 81.94 217 GLY A CA 1
ATOM 1673 C C . GLY A 1 217 ? 18.584 9.205 -16.378 1.00 81.94 217 GLY A C 1
ATOM 1674 O O . GLY A 1 217 ? 18.373 9.449 -15.192 1.00 81.94 217 GLY A O 1
ATOM 1675 N N . GLN A 1 218 ? 18.251 10.058 -17.352 1.00 86.94 218 GLN A N 1
ATOM 1676 C CA . GLN A 1 218 ? 17.642 11.366 -17.083 1.00 86.94 218 GLN A CA 1
ATOM 1677 C C . GLN A 1 218 ? 16.226 11.226 -16.518 1.00 86.94 218 GLN A C 1
ATOM 1679 O O . GLN A 1 218 ? 15.865 11.933 -15.581 1.00 86.94 218 GLN A O 1
ATOM 1684 N N . SER A 1 219 ? 15.463 10.252 -17.015 1.00 87.88 219 SER A N 1
ATOM 1685 C CA . SER A 1 219 ? 14.136 9.919 -16.490 1.00 87.88 219 SER A CA 1
ATOM 1686 C C . SER A 1 219 ? 14.181 9.584 -14.994 1.00 87.88 219 SER A C 1
ATOM 1688 O O . SER A 1 219 ? 13.399 10.123 -14.215 1.00 87.88 219 SER A O 1
ATOM 1690 N N . PHE A 1 220 ? 15.141 8.760 -14.559 1.00 86.56 220 PHE A N 1
ATOM 1691 C CA . PHE A 1 220 ? 15.312 8.441 -13.137 1.00 86.56 220 PHE A CA 1
ATOM 1692 C C . PHE A 1 220 ? 15.786 9.635 -12.295 1.00 86.56 220 PHE A C 1
ATOM 1694 O O . PHE A 1 220 ? 15.400 9.729 -11.132 1.00 86.56 220 PHE A O 1
ATOM 1701 N N . LEU A 1 221 ? 16.562 10.572 -12.852 1.00 88.44 221 LEU A N 1
ATOM 1702 C CA . LEU A 1 221 ? 16.939 11.806 -12.146 1.00 88.44 221 LEU A CA 1
ATOM 1703 C C . LEU A 1 221 ? 15.742 12.734 -11.911 1.00 88.44 221 LEU A C 1
ATO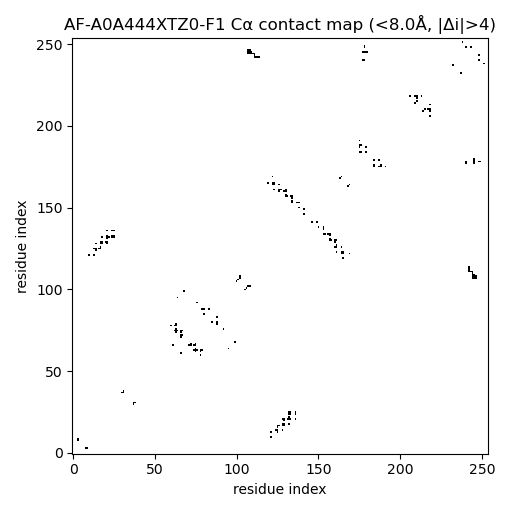M 1705 O O . LEU A 1 221 ? 15.646 13.344 -10.848 1.00 88.44 221 LEU A O 1
ATOM 1709 N N . ILE A 1 222 ? 14.806 12.807 -12.860 1.00 90.06 222 ILE A N 1
ATOM 1710 C CA . ILE A 1 222 ? 13.549 13.545 -12.672 1.00 90.06 222 ILE A CA 1
ATOM 1711 C C . ILE A 1 222 ? 12.740 12.915 -11.535 1.00 90.06 222 ILE A C 1
ATOM 1713 O O . ILE A 1 222 ? 12.291 13.625 -10.636 1.00 90.06 222 ILE A O 1
ATOM 1717 N N . LEU A 1 223 ? 12.611 11.584 -11.523 1.00 88.38 223 LEU A N 1
ATOM 1718 C CA . LEU A 1 223 ? 11.916 10.872 -10.446 1.00 88.38 223 LEU A CA 1
ATOM 1719 C C . LEU A 1 223 ? 12.593 11.062 -9.087 1.00 88.38 223 LEU A C 1
ATOM 1721 O O . LEU A 1 223 ? 11.902 11.245 -8.088 1.00 88.38 223 LEU A O 1
ATOM 1725 N N . LEU A 1 224 ? 13.928 11.081 -9.047 1.00 88.56 224 LEU A N 1
ATOM 1726 C CA . LEU A 1 224 ? 14.680 11.416 -7.840 1.00 88.56 224 LEU A CA 1
ATOM 1727 C C . LEU A 1 224 ? 14.351 12.836 -7.360 1.00 88.56 224 LEU A C 1
ATOM 1729 O O . LEU A 1 224 ? 14.094 13.026 -6.176 1.00 88.56 224 LEU A O 1
ATOM 1733 N N . GLY A 1 225 ? 14.309 13.818 -8.264 1.00 91.62 225 GLY A N 1
ATOM 1734 C CA . GLY A 1 225 ? 13.931 15.194 -7.936 1.00 91.62 225 GLY A CA 1
ATOM 1735 C C . GLY A 1 225 ? 12.523 15.290 -7.342 1.00 91.62 225 GLY A C 1
ATOM 1736 O O . GLY A 1 225 ? 12.338 15.909 -6.297 1.00 91.62 225 GLY A O 1
ATOM 1737 N N . VAL A 1 226 ? 11.545 14.613 -7.950 1.00 90.19 226 VAL A N 1
ATOM 1738 C CA . VAL A 1 226 ? 10.167 14.543 -7.431 1.00 90.19 226 VAL A CA 1
ATOM 1739 C C . VAL A 1 226 ? 10.125 13.867 -6.058 1.00 90.19 226 VAL A C 1
ATOM 1741 O O . VAL A 1 226 ? 9.452 14.361 -5.156 1.00 90.19 226 VAL A O 1
ATOM 1744 N N . ALA A 1 227 ? 10.871 12.777 -5.864 1.00 87.88 227 ALA A N 1
ATOM 1745 C CA . ALA A 1 227 ? 10.946 12.084 -4.580 1.00 87.88 227 ALA A CA 1
ATOM 1746 C C . ALA A 1 227 ? 11.563 12.963 -3.480 1.00 87.88 227 ALA A C 1
ATOM 1748 O O . ALA A 1 227 ? 11.045 13.000 -2.367 1.00 87.88 227 ALA A O 1
ATOM 1749 N N . VAL A 1 228 ? 12.628 13.711 -3.786 1.00 90.94 228 VAL A N 1
ATOM 1750 C CA . VAL A 1 228 ? 13.240 14.661 -2.843 1.00 90.94 228 VAL A CA 1
ATOM 1751 C C . VAL A 1 228 ? 12.257 15.772 -2.479 1.00 90.94 228 VAL A C 1
ATOM 1753 O O . VAL A 1 228 ? 12.100 16.069 -1.298 1.00 90.94 228 VAL A O 1
ATOM 1756 N N . LEU A 1 229 ? 11.548 16.344 -3.456 1.00 92.12 229 LEU A N 1
ATOM 1757 C CA . LEU A 1 229 ? 10.514 17.350 -3.193 1.00 92.12 229 LEU A CA 1
ATOM 1758 C C . LEU A 1 229 ? 9.384 16.793 -2.317 1.00 92.12 229 LEU A C 1
ATOM 1760 O O . LEU A 1 229 ? 8.940 17.476 -1.398 1.00 92.12 229 LEU A O 1
ATOM 1764 N N . ALA A 1 230 ? 8.958 15.550 -2.553 1.00 87.62 230 ALA A N 1
ATOM 1765 C CA . ALA A 1 230 ? 7.957 14.884 -1.725 1.00 87.62 230 ALA A CA 1
ATOM 1766 C C . ALA A 1 230 ? 8.449 14.677 -0.282 1.00 87.62 230 ALA A C 1
ATOM 1768 O O . ALA A 1 230 ? 7.704 14.935 0.658 1.00 87.62 230 ALA A O 1
ATOM 1769 N N . ILE A 1 231 ? 9.709 14.274 -0.089 1.00 87.75 231 ILE A N 1
ATOM 1770 C CA . ILE A 1 231 ? 10.312 14.137 1.246 1.00 87.75 231 ILE A CA 1
ATOM 1771 C C . ILE A 1 231 ? 10.372 15.493 1.954 1.00 87.75 231 ILE A C 1
ATOM 1773 O O . ILE A 1 231 ? 9.992 15.589 3.117 1.00 87.75 231 ILE A O 1
ATOM 1777 N N . VAL A 1 232 ? 10.811 16.547 1.261 1.00 90.62 232 VAL A N 1
ATOM 1778 C CA . VAL A 1 232 ? 10.853 17.908 1.816 1.00 90.62 232 VAL A CA 1
ATOM 1779 C C . VAL A 1 232 ? 9.453 18.375 2.208 1.00 90.62 232 VAL A C 1
ATOM 1781 O O . VAL A 1 232 ? 9.273 18.902 3.303 1.00 90.62 232 VAL A O 1
ATOM 1784 N N . PHE A 1 233 ? 8.453 18.135 1.358 1.00 90.12 233 PHE A N 1
ATOM 1785 C CA . PHE A 1 233 ? 7.059 18.439 1.667 1.00 90.12 233 PHE A CA 1
ATOM 1786 C C . PHE A 1 233 ? 6.593 17.716 2.935 1.00 90.12 233 PHE A C 1
ATOM 1788 O O . PHE A 1 233 ? 6.032 18.349 3.822 1.00 90.12 233 PHE A O 1
ATOM 1795 N N . VAL A 1 234 ? 6.877 16.417 3.060 1.00 87.44 234 VAL A N 1
ATOM 1796 C CA . VAL A 1 234 ? 6.523 15.635 4.251 1.00 87.44 234 VAL A CA 1
ATOM 1797 C C . VAL A 1 234 ? 7.216 16.182 5.501 1.00 87.44 234 VAL A C 1
ATOM 1799 O O . VAL A 1 234 ? 6.553 16.399 6.503 1.00 87.44 234 VAL A O 1
ATOM 1802 N N . ILE A 1 235 ? 8.517 16.472 5.449 1.00 86.12 235 ILE A N 1
ATOM 1803 C CA . ILE A 1 235 ? 9.262 16.986 6.611 1.00 86.12 235 ILE A CA 1
ATOM 1804 C C . ILE A 1 235 ? 8.731 18.351 7.078 1.00 86.12 235 ILE A C 1
ATOM 1806 O O . ILE A 1 235 ? 8.741 18.630 8.274 1.00 86.12 235 ILE A O 1
ATOM 1810 N N . ILE A 1 236 ? 8.296 19.210 6.151 1.00 87.75 236 ILE A N 1
ATOM 1811 C CA . ILE A 1 236 ? 7.835 20.568 6.473 1.00 87.75 236 ILE A CA 1
ATOM 1812 C C . ILE A 1 236 ? 6.372 20.580 6.920 1.00 87.75 236 ILE A C 1
ATOM 1814 O O . ILE A 1 236 ? 6.035 21.264 7.882 1.00 87.75 236 ILE A O 1
ATOM 1818 N N . TYR A 1 237 ? 5.499 19.876 6.199 1.00 84.12 237 TYR A N 1
ATOM 1819 C CA . TYR A 1 237 ? 4.049 20.007 6.354 1.00 84.12 237 TYR A CA 1
ATOM 1820 C C . TYR A 1 237 ? 3.406 18.872 7.139 1.00 84.12 237 TYR A C 1
ATOM 1822 O O . TYR A 1 237 ? 2.249 19.000 7.530 1.00 84.12 237 TYR A O 1
ATOM 1830 N N . MET A 1 238 ? 4.108 17.758 7.343 1.00 84.25 238 MET A N 1
ATOM 1831 C CA . MET A 1 238 ? 3.552 16.599 8.023 1.00 84.25 238 MET A CA 1
ATOM 1832 C C . MET A 1 238 ? 4.112 16.512 9.449 1.00 84.25 238 MET A C 1
ATOM 1834 O O . MET A 1 238 ? 5.256 16.090 9.634 1.00 84.25 238 MET A O 1
ATOM 1838 N N . PRO A 1 239 ? 3.332 16.917 10.465 1.00 79.69 239 PRO A N 1
ATOM 1839 C CA . PRO A 1 239 ? 3.742 16.802 11.857 1.00 79.69 239 PRO A CA 1
ATOM 1840 C C . PRO A 1 239 ? 3.823 15.328 12.274 1.00 79.69 239 PRO A C 1
ATOM 1842 O O . PRO A 1 239 ? 3.130 14.466 11.726 1.00 79.69 239 PRO A O 1
ATOM 1845 N N . GLU A 1 240 ? 4.665 15.033 13.263 1.00 79.94 240 GLU A N 1
ATOM 1846 C CA . GLU A 1 240 ? 4.724 13.703 13.871 1.00 79.94 240 GLU A CA 1
ATOM 1847 C C . GLU A 1 240 ? 3.434 13.451 14.662 1.00 79.94 240 GLU A C 1
ATOM 1849 O O . GLU A 1 240 ? 3.165 14.131 15.651 1.00 79.94 240 GLU A O 1
ATOM 1854 N N . ILE A 1 241 ? 2.638 12.477 14.215 1.00 74.12 241 ILE A N 1
ATOM 1855 C CA . ILE A 1 241 ? 1.358 12.107 14.841 1.00 74.12 241 ILE A CA 1
ATOM 1856 C C . ILE A 1 241 ? 1.457 10.834 15.689 1.00 74.12 241 ILE A C 1
ATOM 1858 O O . ILE A 1 241 ? 0.479 10.409 16.308 1.00 74.12 241 ILE A O 1
ATOM 1862 N N . LYS A 1 242 ? 2.630 10.190 15.733 1.00 67.81 242 LYS A N 1
ATOM 1863 C CA . LYS A 1 242 ? 2.810 8.923 16.439 1.00 67.81 242 LYS A CA 1
ATOM 1864 C C . LYS A 1 242 ? 2.547 9.070 17.936 1.00 67.81 242 LYS A C 1
ATOM 1866 O O . LYS A 1 242 ? 3.275 9.746 18.657 1.00 67.81 242 LYS A O 1
ATOM 1871 N N . GLY A 1 243 ? 1.571 8.302 18.416 1.00 64.69 243 GLY A N 1
ATOM 1872 C CA . GLY A 1 243 ? 1.223 8.233 19.835 1.00 64.69 243 GLY A CA 1
ATOM 1873 C C . GLY A 1 243 ? 0.314 9.363 20.314 1.00 64.69 243 GLY A C 1
ATOM 1874 O O . GLY A 1 243 ? -0.021 9.368 21.495 1.00 64.69 243 GLY A O 1
ATOM 1875 N N . LEU A 1 244 ? -0.103 10.258 19.414 1.00 64.12 244 LEU A N 1
ATOM 1876 C CA . LEU A 1 244 ? -1.102 11.281 19.690 1.00 64.12 244 LEU A CA 1
ATOM 1877 C C . LEU A 1 244 ? -2.519 10.711 19.566 1.00 64.12 244 LEU A C 1
ATOM 1879 O O . LEU A 1 244 ? -2.792 9.782 18.800 1.00 64.12 244 LEU A O 1
ATOM 1883 N N . THR A 1 245 ? -3.431 11.280 20.340 1.00 66.56 245 THR A N 1
ATOM 1884 C CA . THR A 1 245 ? -4.876 11.083 20.212 1.00 66.56 245 THR A CA 1
ATOM 1885 C C . THR A 1 245 ? -5.426 11.902 19.034 1.00 66.56 245 THR A C 1
ATOM 1887 O O . THR A 1 245 ? -4.794 12.854 18.586 1.00 66.56 245 THR A O 1
ATOM 1890 N N . PHE A 1 246 ? -6.615 11.570 18.510 1.00 60.50 246 PHE A N 1
ATOM 1891 C CA . PHE A 1 246 ? -7.200 12.317 17.375 1.00 60.50 246 PHE A CA 1
ATOM 1892 C C . PHE A 1 246 ? -7.478 13.788 17.702 1.00 60.50 246 PHE A C 1
ATOM 1894 O O . PHE A 1 246 ? -7.514 14.597 16.783 1.00 60.50 246 PHE A O 1
ATOM 1901 N N . GLU A 1 247 ? -7.654 14.137 18.978 1.00 58.75 247 GLU A N 1
ATOM 1902 C CA . GLU A 1 247 ? -7.751 15.535 19.401 1.00 58.75 247 GLU A CA 1
ATOM 1903 C C . GLU A 1 247 ? -6.436 16.262 19.320 1.00 58.75 247 GLU A C 1
ATOM 1905 O O . GLU A 1 247 ? -6.382 17.318 18.714 1.00 58.75 247 GLU A O 1
ATOM 1910 N N . GLU A 1 248 ? -5.373 15.686 19.878 1.00 65.62 248 GLU A N 1
ATOM 1911 C CA . GLU A 1 248 ? -4.040 16.274 19.781 1.00 65.62 248 GLU A CA 1
ATOM 1912 C C . GLU A 1 248 ? -3.631 16.412 18.310 1.00 65.62 248 GLU A C 1
ATOM 1914 O O . GLU A 1 248 ? -3.012 17.399 17.933 1.00 65.62 248 GLU A O 1
ATOM 1919 N N . VAL A 1 249 ? -4.038 15.464 17.454 1.00 70.00 249 VAL A N 1
ATOM 1920 C CA . VAL A 1 249 ? -3.890 15.589 15.999 1.00 70.00 249 VAL A CA 1
ATOM 1921 C C . VAL A 1 249 ? -4.743 16.732 15.448 1.00 70.00 249 VAL A C 1
ATOM 1923 O O . VAL A 1 249 ? -4.219 17.528 14.680 1.00 70.00 249 VAL A O 1
ATOM 1926 N N . ALA A 1 250 ? -6.022 16.844 15.816 1.00 67.69 250 ALA A N 1
ATOM 1927 C CA . ALA A 1 250 ? -6.901 17.922 15.357 1.00 67.69 250 ALA A CA 1
ATOM 1928 C C . ALA A 1 250 ?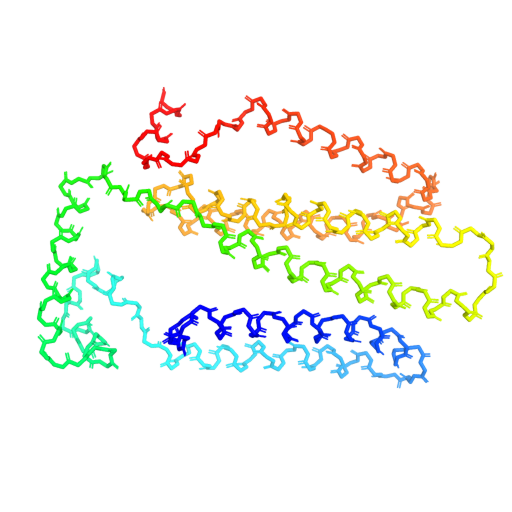 -6.411 19.314 15.794 1.00 67.69 250 ALA A C 1
ATOM 1930 O O . ALA A 1 250 ? -6.471 20.248 15.001 1.00 67.69 250 ALA A O 1
ATOM 1931 N N . ASP A 1 251 ? -5.864 19.430 17.003 1.00 73.06 251 ASP A N 1
ATOM 1932 C CA . ASP A 1 251 ? -5.292 20.658 17.556 1.00 73.06 251 ASP A CA 1
ATOM 1933 C C . ASP A 1 251 ? -4.013 21.094 16.835 1.00 73.06 251 ASP A C 1
ATOM 1935 O O . ASP A 1 251 ? -3.733 22.286 16.777 1.00 73.06 251 ASP A O 1
ATOM 1939 N N . ILE A 1 252 ? -3.260 20.171 16.223 1.00 77.56 252 ILE A N 1
ATOM 1940 C CA . ILE A 1 252 ? -2.127 20.540 15.355 1.00 77.56 252 ILE A CA 1
ATOM 1941 C C . ILE A 1 252 ? -2.604 21.274 14.087 1.00 77.56 252 ILE A C 1
ATOM 1943 O O . ILE A 1 252 ? -1.844 22.045 13.497 1.00 77.56 252 ILE A O 1
ATOM 1947 N N . TRP A 1 253 ? -3.845 21.036 13.653 1.00 69.31 253 TRP A N 1
ATOM 1948 C CA . TRP A 1 253 ? -4.410 21.608 12.427 1.00 69.31 253 TRP A CA 1
ATOM 1949 C C . TRP A 1 253 ? -5.362 22.796 12.664 1.00 69.31 253 TRP A C 1
ATOM 1951 O O . TRP A 1 253 ? -5.884 23.328 11.680 1.00 69.31 253 TRP A O 1
ATOM 1961 N N . ASN A 1 254 ? -5.589 23.199 13.922 1.00 59.38 254 ASN A N 1
ATOM 1962 C CA . ASN A 1 254 ? -6.369 24.384 14.319 1.00 59.38 254 ASN A CA 1
ATOM 1963 C C . ASN A 1 254 ? -5.488 25.636 14.437 1.00 59.38 254 ASN A C 1
ATOM 1965 O O . ASN A 1 254 ? -5.985 26.725 14.067 1.00 59.38 254 ASN A O 1
#

Mean predicted aligned error: 12.48 Å

Sequence (254 aa):
MALAPNSMLIIVGRFLVGLGVGFASITTPSYIAEVLGTWRWMLGLAVTPALVQLVLMMFLSESPRWLYHKNRKEKATTVLFKIYPSPRLEDEIAILEDHLEQESKNKVKMAGFKSNESSLFLSLVVSALNAAGTILGIYLIDIARRKSFGWLAIVGLGVYILLFALGMGPVPWTMNSEIYPEEYRGLCAGMSVTVNWISSVIMSTSFLSMAEGIGLGQSFLILLGVAVLAIVFVIIYMPEIKGLTFEEVADIWN

Solvent-accessible surface area (backbone atoms only — not comparable to full-atom values): 14264 Å² total; per-residue (Å²): 119,97,81,57,94,46,73,64,57,52,51,52,51,44,47,53,49,19,49,50,52,20,49,46,67,43,52,50,63,57,52,56,73,73,42,92,74,47,64,60,57,54,58,52,55,62,46,47,61,55,51,52,48,55,56,51,53,75,72,53,75,78,57,44,68,60,31,43,77,69,74,37,50,72,62,18,52,60,53,46,57,77,76,38,62,76,90,52,38,62,58,54,48,51,50,49,51,48,50,50,51,41,46,71,73,37,86,54,74,52,85,54,71,75,80,57,61,65,59,55,50,49,41,44,53,31,26,50,38,36,23,49,28,50,35,51,38,50,49,59,56,43,70,77,63,77,60,100,64,54,66,59,56,39,52,52,50,30,52,48,43,42,52,39,33,71,41,73,58,51,49,61,62,54,46,50,63,62,74,44,57,79,93,49,27,68,60,53,42,51,49,54,54,49,54,51,52,53,52,50,50,54,50,70,68,44,47,61,60,45,29,72,74,67,31,59,71,56,45,52,52,52,52,48,50,54,49,53,51,51,51,52,48,42,69,74,74,50,77,89,60,86,73,50,29,58,41,62,51,50,61,75,77,108

Secondary structure (DSSP, 8-state):
-TT-SSHHHHHHHHHHHHHHHHHHHHHHHHHHHHSTTHHHHHHHHHHHHHHHHHHHHHHSPPPHHHHHHTT-HHHHHHHHHTTS-HHHHHHHHHHHHHHHHHHHH-TT--------HHHHHHHHHHHHHHHHHHHHHHHHHHHTT--TTHHHHHHHHHHHHHHHHHTTTTHHHHHHHHSS-HHHHHHHHHHHHHHHHHHHHHHHHHHHHHHHHH-HHHHHHHHHHHHHHHHHHHHHH----TT--HHHHHHHT-

Radius of gyration: 23.17 Å; Cα contacts (8 Å, |Δi|>4): 131; chains: 1; bounding box: 60×43×57 Å

Foldseek 3Di:
DLPDPDLVVVLVVLLVVLLVLLVCVQVVVVVVVPDPPCVVVVVVVVVVVVVVVVVVVVVDQDALLVCVVVVNNVSSLVVLCVRDPPVCSVVVSVVSVVVVVCCVVPVPDDAQPDDPPVVLVSLLSSQLSNLVSQLVSQVVVVVVPDDDCSNVVSVVVSVVSNVCSNDVVCPVVVVLQQLDRPVCSVVSNVVVVVVVVVVVVCCVVCLVVCCVPPNDVVSVVVVVVVVVVVVVCCVPPPDDCRRPGNVVSVVVVD

InterPro domains:
  IPR005828 Major facilitator, sugar transporter-like [PF00083] (3-35)
  IPR005828 Major facilitator, sugar transporter-like [PF00083] (131-253)
  IPR020846 Major facilitator superfamily domain [PS50850] (1-242)
  IPR036259 MFS transporter superfamily [G3DSA:1.20.1250.20] (1-36)
  IPR036259 MFS transporter superfamily [G3DSA:1.20.1250.20] (37-111)
  IPR036259 MFS transporter superfamily [G3DSA:1.20.1250.20] (112-254)
  IPR036259 MFS transporter superfamily [SSF103473] (1-249)
  IPR050814 Myo-inositol Transporter [PTHR48020] (148-253)